Protein AF-A0A1I3KVP5-F1 (afdb_monomer_lite)

Structure (mmCIF, N/CA/C/O backbone):
data_AF-A0A1I3KVP5-F1
#
_entry.id   AF-A0A1I3KVP5-F1
#
loop_
_atom_site.group_PDB
_atom_site.id
_atom_site.type_symbol
_atom_site.label_atom_id
_atom_site.label_alt_id
_atom_site.label_comp_id
_atom_site.label_asym_id
_atom_site.label_entity_id
_atom_site.label_seq_id
_atom_site.pdbx_PDB_ins_code
_atom_site.Cartn_x
_atom_site.Cartn_y
_atom_site.Cartn_z
_atom_site.occupancy
_atom_site.B_iso_or_equiv
_atom_site.auth_seq_id
_atom_site.auth_comp_id
_atom_site.auth_asym_id
_atom_site.auth_atom_id
_atom_site.pdbx_PDB_model_num
ATOM 1 N N . MET A 1 1 ? -78.468 -14.709 77.051 1.00 53.97 1 MET A N 1
ATOM 2 C CA . MET A 1 1 ? -77.471 -15.469 76.262 1.00 53.97 1 MET A CA 1
ATOM 3 C C . MET A 1 1 ? -77.048 -14.805 74.942 1.00 53.97 1 MET A C 1
ATOM 5 O O . MET A 1 1 ? -75.954 -15.107 74.496 1.00 53.97 1 MET A O 1
ATOM 9 N N . SER A 1 2 ? -77.813 -13.888 74.321 1.00 61.34 2 SER A N 1
ATOM 10 C CA . SER A 1 2 ? -77.453 -13.346 72.988 1.00 61.34 2 SER A CA 1
ATOM 11 C C . SER A 1 2 ? -76.362 -12.257 72.966 1.00 61.34 2 SER A C 1
ATOM 13 O O . SER A 1 2 ? -75.598 -12.193 72.009 1.00 61.34 2 SER A O 1
ATOM 15 N N . LYS A 1 3 ? -76.222 -11.424 74.010 1.00 59.41 3 LYS A N 1
ATOM 16 C CA . LYS A 1 3 ? -75.216 -10.336 74.034 1.00 59.41 3 LYS A CA 1
ATOM 17 C C . LYS A 1 3 ? -73.769 -10.839 74.072 1.00 59.41 3 LYS A C 1
ATOM 19 O O . LYS A 1 3 ? -72.907 -10.257 73.426 1.00 59.41 3 LYS A O 1
ATOM 24 N N . THR A 1 4 ? -73.505 -11.932 74.782 1.00 65.38 4 THR A N 1
ATOM 25 C CA . THR A 1 4 ? -72.159 -12.50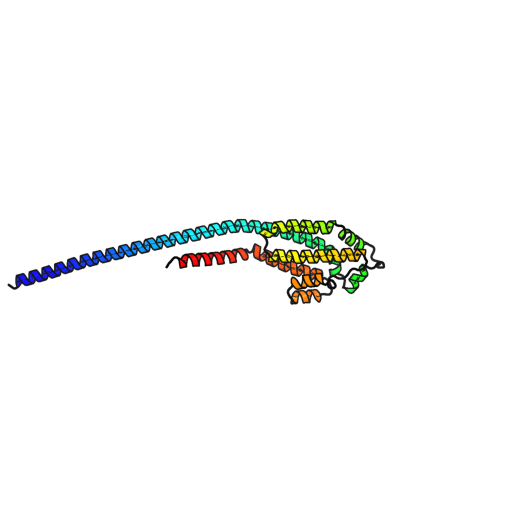9 74.918 1.00 65.38 4 THR A CA 1
ATOM 26 C C . THR A 1 4 ? -71.651 -13.103 73.602 1.00 65.38 4 THR A C 1
ATOM 28 O O . THR A 1 4 ? -70.477 -12.951 73.286 1.00 65.38 4 THR A O 1
ATOM 31 N N . ILE A 1 5 ? -72.548 -13.695 72.804 1.00 68.69 5 ILE A N 1
ATOM 32 C CA . ILE A 1 5 ? -72.243 -14.266 71.481 1.00 68.69 5 ILE A CA 1
ATOM 33 C C . ILE A 1 5 ? -71.940 -13.157 70.459 1.00 68.69 5 ILE A C 1
ATOM 35 O O . ILE A 1 5 ? -71.013 -13.280 69.664 1.00 68.69 5 ILE A O 1
ATOM 39 N N . ILE A 1 6 ? -72.679 -12.042 70.503 1.00 65.88 6 ILE A N 1
ATOM 40 C CA . ILE A 1 6 ? -72.442 -10.885 69.623 1.00 65.88 6 ILE A CA 1
ATOM 41 C C . ILE A 1 6 ? -71.102 -10.213 69.956 1.00 65.88 6 ILE A C 1
ATOM 43 O O . ILE A 1 6 ? -70.336 -9.890 69.051 1.00 65.88 6 ILE A O 1
ATOM 47 N N . ILE A 1 7 ? -70.777 -10.059 71.244 1.00 67.06 7 ILE A N 1
ATOM 48 C CA . ILE A 1 7 ? -69.494 -9.488 71.679 1.00 67.06 7 ILE A CA 1
ATOM 49 C C . ILE A 1 7 ? -68.323 -10.398 71.276 1.00 67.06 7 ILE A C 1
ATOM 51 O O . ILE A 1 7 ? -67.330 -9.881 70.775 1.00 67.06 7 ILE A O 1
ATOM 55 N N . SER A 1 8 ? -68.441 -11.729 71.404 1.00 62.16 8 SER A N 1
ATOM 56 C CA . SER A 1 8 ? -67.382 -12.660 70.974 1.00 62.16 8 SER A CA 1
ATOM 57 C C . SER A 1 8 ? -67.194 -12.708 69.453 1.00 62.16 8 SER A C 1
ATOM 59 O O . SER A 1 8 ? -66.076 -12.865 68.968 1.00 62.16 8 SER A O 1
ATOM 61 N N . LEU A 1 9 ? -68.277 -12.550 68.683 1.00 58.72 9 LEU A N 1
ATOM 62 C CA . LEU A 1 9 ? -68.212 -12.443 67.223 1.00 58.72 9 LEU A CA 1
ATOM 63 C C . LEU A 1 9 ? -67.501 -11.155 66.799 1.00 58.72 9 LEU A C 1
ATOM 65 O O . LEU A 1 9 ? -66.577 -11.220 65.995 1.00 58.72 9 LEU A O 1
ATOM 69 N N . ILE A 1 10 ? -67.853 -10.012 67.394 1.00 64.06 10 ILE A N 1
ATOM 70 C CA . ILE A 1 10 ? -67.225 -8.714 67.100 1.00 64.06 10 ILE A CA 1
ATOM 71 C C . ILE A 1 10 ? -65.740 -8.715 67.485 1.00 64.06 10 ILE A C 1
ATOM 73 O O . ILE A 1 10 ? -64.913 -8.247 66.704 1.00 64.06 10 ILE A O 1
ATOM 77 N N . THR A 1 11 ? -65.365 -9.288 68.634 1.00 63.84 11 THR A N 1
ATOM 78 C CA . THR A 1 11 ? -63.950 -9.390 69.031 1.00 63.84 11 THR A CA 1
ATOM 79 C C . THR A 1 11 ? -63.159 -10.352 68.144 1.00 63.84 11 THR A C 1
ATOM 81 O O . THR A 1 11 ? -62.015 -10.049 67.812 1.00 63.84 11 THR A O 1
ATOM 84 N N . SER A 1 12 ? -63.757 -11.453 67.670 1.00 64.12 12 SER A N 1
ATOM 85 C CA . SER A 1 12 ? -63.111 -12.344 66.691 1.00 64.12 12 SER A CA 1
ATOM 86 C C . SER A 1 12 ? -62.944 -11.701 65.306 1.00 64.12 12 SER A C 1
ATOM 88 O O . SER A 1 12 ? -61.923 -11.904 64.647 1.00 64.12 12 SER A O 1
ATOM 90 N N . PHE A 1 13 ? -63.904 -10.878 64.874 1.00 67.56 13 PHE A N 1
ATOM 91 C CA . PHE A 1 13 ? -63.878 -10.216 63.567 1.00 67.56 13 PHE A CA 1
ATOM 92 C C . PHE A 1 13 ? -62.880 -9.051 63.553 1.00 67.56 13 PHE A C 1
ATOM 94 O O . PHE A 1 13 ? -62.083 -8.919 62.627 1.00 67.56 13 PHE A O 1
ATOM 101 N N . LEU A 1 14 ? -62.856 -8.247 64.622 1.00 68.81 14 LEU A N 1
ATOM 102 C CA . LEU A 1 14 ? -61.874 -7.173 64.795 1.00 68.81 14 LEU A CA 1
ATOM 103 C C . LEU A 1 14 ? -60.459 -7.727 65.015 1.00 68.81 14 LEU A C 1
ATOM 105 O O . LEU A 1 14 ? -59.505 -7.207 64.439 1.00 68.81 14 LEU A O 1
ATOM 109 N N . GLY A 1 15 ? -60.320 -8.810 65.787 1.00 73.19 15 GLY A N 1
ATOM 110 C CA . GLY A 1 15 ? -59.038 -9.479 66.011 1.00 73.19 15 GLY A CA 1
ATOM 111 C C . GLY A 1 15 ? -58.457 -10.090 64.733 1.00 73.19 15 GLY A C 1
ATOM 112 O O . GLY A 1 15 ? -57.299 -9.840 64.403 1.00 73.19 15 GLY A O 1
ATOM 113 N N . SER A 1 16 ? -59.262 -10.835 63.967 1.00 75.62 16 SER A N 1
ATOM 114 C CA . SER A 1 16 ? -58.824 -11.426 62.691 1.00 75.62 16 SER A CA 1
ATOM 115 C C . SER A 1 16 ? -58.538 -10.373 61.615 1.00 75.62 16 SER A C 1
ATOM 117 O O . SER A 1 16 ? -57.564 -10.512 60.875 1.00 75.62 16 SER A O 1
ATOM 119 N N . GLY A 1 17 ? -59.316 -9.285 61.567 1.00 81.12 17 GLY A N 1
ATOM 120 C CA . GLY A 1 17 ? -59.081 -8.154 60.669 1.00 81.12 17 GLY A CA 1
ATOM 121 C C . GLY A 1 17 ? -57.765 -7.425 60.954 1.00 81.12 17 GLY A C 1
ATOM 122 O O . GLY A 1 17 ? -57.001 -7.161 60.027 1.00 81.12 17 GLY A O 1
ATOM 123 N N . LEU A 1 18 ? -57.454 -7.165 62.229 1.00 81.12 18 LEU A N 1
ATOM 124 C CA . LEU A 1 18 ? -56.184 -6.553 62.632 1.00 81.12 18 LEU A CA 1
ATOM 125 C C . LEU A 1 18 ? -54.994 -7.465 62.318 1.00 81.12 18 LEU A C 1
ATOM 127 O O . LEU A 1 18 ? -54.021 -7.007 61.725 1.00 81.12 18 LEU A O 1
ATOM 131 N N . ILE A 1 19 ? -55.078 -8.758 62.644 1.00 81.94 19 ILE A N 1
ATOM 132 C CA . ILE A 1 19 ? -54.010 -9.728 62.347 1.00 81.94 19 ILE A CA 1
ATOM 133 C C . ILE A 1 19 ? -53.784 -9.844 60.833 1.00 81.94 19 ILE A C 1
ATOM 135 O O . ILE A 1 19 ? -52.641 -9.816 60.381 1.00 81.94 19 ILE A O 1
ATOM 139 N N . SER A 1 20 ? -54.857 -9.908 60.039 1.00 84.19 20 SER A N 1
ATOM 140 C CA . SER A 1 20 ? -54.797 -9.898 58.572 1.00 84.19 20 SER A CA 1
ATOM 141 C C . SER A 1 20 ? -54.135 -8.626 58.035 1.00 84.19 20 SER A C 1
ATOM 143 O O . SER A 1 20 ? -53.254 -8.703 57.178 1.00 84.19 20 SER A O 1
ATOM 145 N N . PHE A 1 21 ? -54.491 -7.456 58.574 1.00 88.06 21 PHE A N 1
ATOM 146 C CA . PHE A 1 21 ? -53.881 -6.182 58.198 1.00 88.06 21 PHE A CA 1
ATOM 147 C C . PHE A 1 21 ? -52.385 -6.141 58.530 1.00 88.06 21 PHE A C 1
ATOM 149 O O . PHE A 1 21 ? -51.582 -5.779 57.669 1.00 88.06 21 PHE A O 1
ATOM 156 N N . PHE A 1 22 ? -51.987 -6.562 59.734 1.00 89.19 22 PHE A N 1
ATOM 157 C CA . PHE A 1 22 ? -50.579 -6.612 60.131 1.00 89.19 22 PHE A CA 1
ATOM 158 C C . PHE A 1 22 ? -49.781 -7.611 59.294 1.00 89.19 22 PHE A C 1
ATOM 160 O O . PHE A 1 22 ? -48.703 -7.262 58.818 1.00 89.19 22 PHE A O 1
ATOM 167 N N . LEU A 1 23 ? -50.315 -8.811 59.042 1.00 87.94 23 LEU A N 1
ATOM 168 C CA . LEU A 1 23 ? -49.678 -9.800 58.171 1.00 87.94 23 LEU A CA 1
ATOM 169 C C . LEU A 1 23 ? -49.541 -9.271 56.744 1.00 87.94 23 LEU A C 1
ATOM 171 O O . LEU A 1 23 ? -48.453 -9.327 56.180 1.00 87.94 23 LEU A O 1
ATOM 175 N N . ARG A 1 24 ? -50.606 -8.703 56.169 1.00 91.31 24 ARG A N 1
ATOM 176 C CA . ARG A 1 24 ? -50.570 -8.113 54.826 1.00 91.31 24 ARG A CA 1
ATOM 177 C C . ARG A 1 24 ? -49.533 -7.001 54.743 1.00 91.31 24 ARG A C 1
ATOM 179 O O . ARG A 1 24 ? -48.749 -6.986 53.799 1.00 91.31 24 ARG A O 1
ATOM 186 N N . THR A 1 25 ? -49.510 -6.099 55.718 1.00 91.75 25 THR A N 1
ATOM 187 C CA . THR A 1 25 ? -48.557 -4.983 55.755 1.00 91.75 25 THR A CA 1
ATOM 188 C C . THR A 1 25 ? -47.129 -5.506 55.88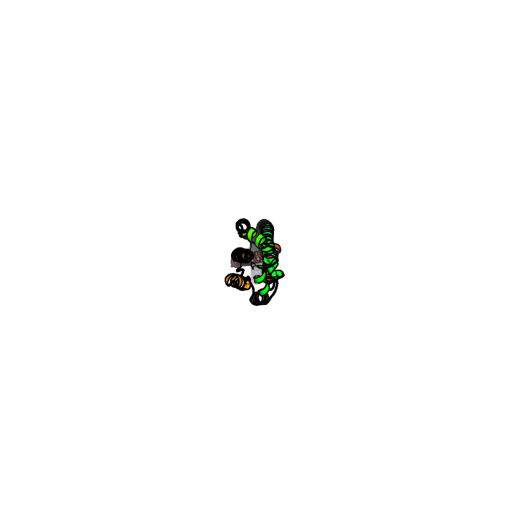8 1.00 91.75 25 THR A C 1
ATOM 190 O O . THR A 1 25 ? -46.270 -5.133 55.098 1.00 91.75 25 THR A O 1
ATOM 193 N N . TYR A 1 26 ? -46.890 -6.458 56.794 1.00 91.38 26 TYR A N 1
ATOM 194 C CA . TYR A 1 26 ? -45.587 -7.094 56.984 1.00 91.38 26 TYR A CA 1
ATOM 195 C C . TYR A 1 26 ? -45.090 -7.811 55.720 1.00 91.38 26 TYR A C 1
ATOM 197 O O . TYR A 1 26 ? -43.953 -7.603 55.298 1.00 91.38 26 TYR A O 1
ATOM 205 N N . PHE A 1 27 ? -45.937 -8.621 55.076 1.00 90.81 27 PHE A N 1
ATOM 206 C CA . PHE A 1 27 ? -45.587 -9.295 53.824 1.00 90.81 27 PHE A CA 1
ATOM 207 C C . PHE A 1 27 ? -45.355 -8.300 52.685 1.00 90.81 27 PHE A C 1
ATOM 209 O O . PHE A 1 27 ? -44.396 -8.464 51.936 1.00 90.81 27 PHE A O 1
ATOM 216 N N . THR A 1 28 ? -46.178 -7.254 52.570 1.00 92.25 28 THR A N 1
ATOM 217 C CA . THR A 1 28 ? -46.034 -6.233 51.518 1.00 92.25 28 THR A CA 1
ATOM 218 C C . THR A 1 28 ? -44.727 -5.462 51.680 1.00 92.25 28 THR A C 1
ATOM 220 O O . THR A 1 28 ? -43.982 -5.330 50.713 1.00 92.25 28 THR A O 1
ATOM 223 N N . GLU A 1 29 ? -44.401 -5.020 52.896 1.00 92.06 29 GLU A N 1
ATOM 224 C CA . GLU A 1 29 ? -43.137 -4.334 53.188 1.00 92.06 29 GLU A CA 1
ATOM 225 C C . GLU A 1 29 ? -41.928 -5.251 52.968 1.00 92.06 29 GLU A C 1
ATOM 227 O O . GLU A 1 29 ? -40.936 -4.841 52.367 1.00 92.06 29 GLU A O 1
ATOM 232 N N . ARG A 1 30 ? -42.019 -6.529 53.362 1.00 90.88 30 ARG A N 1
ATOM 233 C CA . ARG A 1 30 ? -40.951 -7.510 53.118 1.00 90.88 30 ARG A CA 1
ATOM 234 C C . ARG A 1 30 ? -40.724 -7.752 51.626 1.00 90.88 30 ARG A C 1
ATOM 236 O O . ARG A 1 30 ? -39.579 -7.770 51.183 1.00 90.88 30 ARG A O 1
ATOM 243 N N . ILE A 1 31 ? -41.795 -7.916 50.852 1.00 90.75 31 ILE A N 1
ATOM 244 C CA . ILE A 1 31 ? -41.725 -8.084 49.397 1.00 90.75 31 ILE A CA 1
ATOM 245 C C . ILE A 1 31 ? -41.130 -6.828 48.752 1.00 90.75 31 ILE A C 1
ATOM 247 O O . ILE A 1 31 ? -40.200 -6.927 47.953 1.00 90.75 31 ILE A O 1
ATOM 251 N N . LYS A 1 32 ? -41.614 -5.644 49.138 1.00 93.50 32 LYS A N 1
ATOM 252 C CA . LYS A 1 32 ? -41.117 -4.358 48.639 1.00 93.50 32 LYS A CA 1
ATOM 253 C C . LYS A 1 32 ? -39.623 -4.186 48.913 1.00 93.50 32 LYS A C 1
ATOM 255 O O . LYS A 1 32 ? -38.905 -3.785 48.003 1.00 93.50 32 LYS A O 1
ATOM 260 N N . LYS A 1 33 ? -39.158 -4.561 50.110 1.00 94.06 33 LYS A N 1
ATOM 261 C CA . LYS A 1 33 ? -37.738 -4.539 50.485 1.00 94.06 33 LYS A CA 1
ATOM 262 C C . LYS A 1 33 ? -36.885 -5.469 49.612 1.00 94.06 33 LYS A C 1
ATOM 264 O O . LYS A 1 33 ? -35.855 -5.045 49.103 1.00 94.06 33 LYS A O 1
ATOM 269 N N . ILE A 1 34 ? -37.330 -6.708 49.385 1.00 91.75 34 ILE A N 1
ATOM 270 C CA . ILE A 1 34 ? -36.612 -7.666 48.521 1.00 91.75 34 ILE A CA 1
ATOM 271 C C . ILE A 1 34 ? -36.502 -7.126 47.089 1.00 91.75 34 ILE A C 1
ATOM 273 O O . ILE A 1 34 ? -35.434 -7.176 46.480 1.00 91.75 34 ILE A O 1
ATOM 277 N N . TYR A 1 35 ? -37.592 -6.582 46.541 1.00 91.88 35 TYR A N 1
ATOM 278 C CA . TYR A 1 35 ? -37.563 -6.000 45.200 1.00 91.88 35 TYR A CA 1
ATOM 279 C C . TYR A 1 35 ? -36.710 -4.730 45.132 1.00 91.88 35 TYR A C 1
ATOM 281 O O . TYR A 1 35 ? -36.000 -4.556 44.144 1.00 91.88 35 TYR A O 1
ATOM 289 N N . SER A 1 36 ? -36.723 -3.868 46.155 1.00 92.25 36 SER A N 1
ATOM 290 C CA . SER A 1 36 ? -35.859 -2.683 46.180 1.00 92.25 36 SER A CA 1
ATOM 291 C C . SER A 1 36 ? -34.381 -3.055 46.245 1.00 92.25 36 SER A C 1
ATOM 293 O O . SER A 1 36 ? -33.604 -2.501 45.476 1.00 92.25 36 SER A O 1
ATOM 295 N N . GLU A 1 37 ? -34.007 -4.038 47.072 1.00 92.75 37 GLU A N 1
ATOM 296 C CA . GLU A 1 37 ? -32.631 -4.553 47.144 1.00 92.75 37 GLU A CA 1
ATOM 297 C C . GLU A 1 37 ? -32.196 -5.154 45.802 1.00 92.75 37 GLU A C 1
ATOM 299 O O . GLU A 1 37 ? -31.098 -4.882 45.321 1.00 92.75 37 GLU A O 1
ATOM 304 N N . LYS A 1 38 ? -33.076 -5.922 45.142 1.00 90.56 38 LYS A N 1
ATOM 305 C CA . LYS A 1 38 ? -32.785 -6.482 43.816 1.00 90.56 38 LYS A CA 1
ATOM 306 C C . LYS A 1 38 ? -32.617 -5.391 42.756 1.00 90.56 38 LYS A C 1
ATOM 308 O O . LYS A 1 38 ? -31.709 -5.486 41.938 1.00 90.56 38 LYS A O 1
ATOM 313 N N . ILE A 1 39 ? -33.458 -4.355 42.770 1.00 90.69 39 ILE A N 1
ATOM 314 C CA . ILE A 1 39 ? -33.344 -3.209 41.853 1.00 90.69 39 ILE A CA 1
ATOM 315 C C . ILE A 1 39 ? -32.048 -2.436 42.107 1.00 90.69 39 ILE A C 1
ATOM 317 O O . ILE A 1 39 ? -31.380 -2.048 41.153 1.00 90.69 39 ILE A O 1
ATOM 321 N N . GLU A 1 40 ? -31.690 -2.198 43.365 1.00 91.69 40 GLU A N 1
ATOM 322 C CA . GLU A 1 40 ? -30.461 -1.495 43.730 1.00 91.69 40 GLU A CA 1
ATOM 323 C C . GLU A 1 40 ? -29.219 -2.287 43.313 1.00 91.69 40 GLU A C 1
ATOM 325 O O . GLU A 1 40 ? -28.309 -1.721 42.712 1.00 91.69 40 GLU A O 1
ATOM 330 N N . ASN A 1 41 ? -29.228 -3.607 43.516 1.00 89.81 41 ASN A N 1
ATOM 331 C CA . ASN A 1 41 ? -28.154 -4.487 43.068 1.00 89.81 41 ASN A CA 1
ATOM 332 C C . ASN A 1 41 ? -28.035 -4.498 41.535 1.00 89.81 41 ASN A C 1
ATOM 334 O O . ASN A 1 41 ? -26.951 -4.269 41.008 1.00 89.81 41 ASN A O 1
ATOM 338 N N . LEU A 1 42 ? -29.149 -4.640 40.805 1.00 85.94 42 LEU A N 1
ATOM 339 C CA . LEU A 1 42 ? -29.154 -4.558 39.337 1.00 85.94 42 LEU A CA 1
ATOM 340 C C . LEU A 1 42 ? -28.651 -3.198 38.832 1.00 85.94 42 LEU A C 1
ATOM 342 O O . LEU A 1 42 ? -27.870 -3.148 37.888 1.00 85.94 42 LEU A O 1
ATOM 346 N N . LYS A 1 43 ? -29.039 -2.087 39.472 1.00 89.44 43 LYS A N 1
ATOM 347 C CA . LYS A 1 43 ? -28.500 -0.754 39.150 1.00 89.44 43 LYS A CA 1
ATOM 348 C C . LYS A 1 43 ? -27.000 -0.668 39.424 1.00 89.44 43 LYS A C 1
ATOM 350 O O . LYS A 1 43 ? -26.273 -0.098 38.617 1.00 89.44 43 LYS A O 1
ATOM 355 N N . GLY A 1 44 ? -26.538 -1.239 40.535 1.00 90.75 44 GLY A N 1
ATOM 356 C CA . GLY A 1 44 ? -25.121 -1.332 40.876 1.00 90.75 44 GLY A CA 1
ATOM 357 C C . GLY A 1 44 ? -24.330 -2.112 39.827 1.00 90.75 44 GLY A C 1
ATOM 358 O O . GLY A 1 44 ? -23.308 -1.624 39.351 1.00 90.75 44 GLY A O 1
ATOM 359 N N . GLN A 1 45 ? -24.846 -3.269 39.404 1.00 82.56 45 GLN A N 1
ATOM 360 C CA . GLN A 1 45 ? -24.264 -4.084 38.337 1.00 82.56 45 GLN A CA 1
ATOM 361 C C . GLN A 1 45 ? -24.228 -3.327 37.007 1.00 82.56 45 GLN A C 1
ATOM 363 O O . GLN A 1 45 ? -23.172 -3.253 36.393 1.00 82.56 45 GLN A O 1
ATOM 368 N N . ILE A 1 46 ? -25.329 -2.686 36.598 1.00 84.19 46 ILE A N 1
ATOM 369 C CA . ILE A 1 46 ? -25.379 -1.870 35.373 1.00 84.19 46 ILE A CA 1
ATOM 370 C C . ILE A 1 46 ? -24.347 -0.737 35.420 1.00 84.19 46 ILE A C 1
ATOM 372 O O . ILE A 1 46 ? -23.624 -0.525 34.450 1.00 84.19 46 ILE A O 1
ATOM 376 N N . ASN A 1 47 ? -24.237 -0.021 36.541 1.00 86.12 47 ASN A N 1
ATOM 377 C CA . ASN A 1 47 ? -23.271 1.069 36.687 1.00 86.12 47 ASN A CA 1
ATOM 378 C C . ASN A 1 47 ? -21.822 0.569 36.643 1.00 86.12 47 ASN A C 1
ATOM 380 O O . ASN A 1 47 ? -20.971 1.208 36.023 1.00 86.12 47 ASN A O 1
ATOM 384 N N . LEU A 1 48 ? -21.539 -0.574 37.272 1.00 83.06 48 LEU A N 1
ATOM 385 C CA . LEU A 1 48 ? -20.224 -1.208 37.234 1.00 83.06 48 LEU A CA 1
ATOM 386 C C . LEU A 1 48 ? -19.879 -1.658 35.810 1.00 83.06 48 LEU A C 1
ATOM 388 O O . LEU A 1 48 ? -18.797 -1.335 35.324 1.00 83.06 48 LEU A O 1
ATOM 392 N N . THR A 1 49 ? -20.814 -2.313 35.117 1.00 82.12 49 THR A N 1
ATOM 393 C CA . THR A 1 49 ? -20.666 -2.719 33.715 1.00 82.12 49 THR A CA 1
ATOM 394 C C . THR A 1 49 ? -20.410 -1.516 32.814 1.00 82.12 49 THR A C 1
ATOM 396 O O . THR A 1 49 ? -19.441 -1.520 32.060 1.00 82.12 49 THR A O 1
ATOM 399 N N . ASN A 1 50 ? -21.205 -0.450 32.936 1.00 82.50 50 ASN A N 1
ATOM 400 C CA . ASN A 1 50 ? -21.016 0.773 32.155 1.00 82.50 50 ASN A CA 1
ATOM 401 C C . ASN A 1 50 ? -19.648 1.415 32.421 1.00 82.50 50 ASN A C 1
ATOM 403 O O . ASN A 1 50 ? -18.970 1.811 31.479 1.00 82.50 50 ASN A O 1
ATOM 407 N N . SER A 1 51 ? -19.203 1.461 33.682 1.00 87.38 51 SER A N 1
ATOM 408 C CA . SER A 1 51 ? -17.888 2.010 34.033 1.00 87.38 51 SER A CA 1
ATOM 409 C C . SER A 1 51 ? -16.732 1.172 33.479 1.00 87.38 51 SER A C 1
ATOM 411 O O . SER A 1 51 ? -15.729 1.734 33.037 1.00 87.38 51 SER A O 1
ATOM 413 N N . ILE A 1 52 ? -16.850 -0.161 33.485 1.00 83.62 52 ILE A N 1
ATOM 414 C CA . ILE A 1 52 ? -15.855 -1.049 32.869 1.00 83.62 52 ILE A CA 1
ATOM 415 C C . ILE A 1 52 ? -15.816 -0.814 31.361 1.00 83.62 52 ILE A C 1
ATOM 417 O O . ILE A 1 52 ? -14.736 -0.591 30.824 1.00 83.62 52 ILE A O 1
ATOM 421 N N . VAL A 1 53 ? -16.976 -0.794 30.699 1.00 82.06 53 VAL A N 1
ATOM 422 C CA . VAL A 1 53 ? -17.081 -0.542 29.255 1.00 82.06 53 VAL A CA 1
ATOM 423 C C . VAL A 1 53 ? -16.440 0.794 28.889 1.00 82.06 53 VAL A C 1
ATOM 425 O O . VAL A 1 53 ? -15.601 0.837 27.996 1.00 82.06 53 VAL A O 1
ATOM 428 N N . GLU A 1 54 ? -16.762 1.866 29.611 1.00 85.00 54 GLU A N 1
ATOM 429 C CA . GLU A 1 54 ? -16.196 3.195 29.377 1.00 85.00 54 GLU A CA 1
ATOM 430 C C . GLU A 1 54 ? -14.669 3.208 29.549 1.00 85.00 54 GLU A C 1
ATOM 432 O O . GLU A 1 54 ? -13.945 3.697 28.683 1.00 85.00 54 GLU A O 1
ATOM 437 N N . LYS A 1 55 ? -14.146 2.608 30.627 1.00 86.88 55 LYS A N 1
ATOM 438 C CA . LYS A 1 55 ? -12.694 2.511 30.852 1.00 86.88 55 LYS A CA 1
ATOM 439 C C . LYS A 1 55 ? -11.996 1.688 29.774 1.00 86.88 55 LYS A C 1
ATOM 441 O O . LYS A 1 55 ? -10.911 2.066 29.334 1.00 86.88 55 LYS A O 1
ATOM 446 N N . THR A 1 56 ? -12.601 0.585 29.342 1.00 82.06 56 THR A N 1
ATOM 447 C CA . THR A 1 56 ? -12.073 -0.251 28.262 1.00 82.06 56 THR A CA 1
ATOM 448 C C . THR A 1 56 ? -12.062 0.511 26.941 1.00 82.06 56 THR A C 1
ATOM 450 O O . THR A 1 56 ? -11.046 0.480 26.252 1.00 82.06 56 THR A O 1
ATOM 453 N N . ILE A 1 57 ? -13.131 1.244 26.612 1.00 82.31 57 ILE A N 1
ATOM 454 C CA . ILE A 1 57 ? -13.196 2.094 25.415 1.00 82.31 57 ILE A CA 1
ATOM 455 C C . ILE A 1 57 ? -12.097 3.159 25.462 1.00 82.31 57 ILE A C 1
ATOM 457 O O . ILE A 1 57 ? -11.282 3.218 24.546 1.00 82.31 57 ILE A O 1
ATOM 461 N N . ASN A 1 58 ? -11.982 3.913 26.556 1.00 85.12 58 ASN A N 1
ATOM 462 C CA . ASN A 1 58 ? -10.967 4.964 26.698 1.00 85.12 58 ASN A CA 1
ATOM 463 C C . ASN A 1 58 ? -9.530 4.411 26.613 1.00 85.12 58 ASN A C 1
ATOM 465 O O . ASN A 1 58 ? -8.640 5.024 26.015 1.00 85.12 58 ASN A O 1
ATOM 469 N N . SER A 1 59 ? -9.288 3.227 27.188 1.00 85.12 59 SER A N 1
ATOM 470 C CA . SER A 1 59 ? -7.995 2.541 27.087 1.00 85.12 59 SER A CA 1
ATOM 471 C C . SER A 1 59 ? -7.696 2.087 25.655 1.00 85.12 59 SER A C 1
ATOM 473 O O . SER A 1 59 ? -6.551 2.195 25.214 1.00 85.12 59 SER A O 1
ATOM 475 N N . LEU A 1 60 ? -8.699 1.578 24.931 1.00 82.94 60 LEU A N 1
ATOM 476 C CA . LEU A 1 60 ? -8.568 1.180 23.528 1.00 82.94 60 LEU A CA 1
ATOM 477 C C . LEU A 1 60 ? -8.313 2.392 22.632 1.00 82.94 60 LEU A C 1
ATOM 479 O O . LEU A 1 60 ? -7.429 2.337 21.784 1.00 82.94 60 LEU A O 1
ATOM 483 N N . GLU A 1 61 ? -9.026 3.498 22.842 1.00 83.44 61 GLU A N 1
ATOM 484 C CA . GLU A 1 61 ? -8.808 4.752 22.117 1.00 83.44 61 GLU A CA 1
ATOM 485 C C . GLU A 1 61 ? -7.381 5.270 22.306 1.00 83.44 61 GLU A C 1
ATOM 487 O O . GLU A 1 61 ? -6.709 5.584 21.324 1.00 83.44 61 GLU A O 1
ATOM 492 N N . SER A 1 62 ? -6.882 5.282 23.544 1.00 86.69 62 SER A N 1
ATOM 493 C CA . SER A 1 62 ? -5.520 5.735 23.855 1.00 86.69 62 SER A CA 1
ATOM 494 C C . SER A 1 62 ? -4.452 4.861 23.180 1.00 86.69 62 SER A C 1
ATOM 496 O O . SER A 1 62 ? -3.518 5.374 22.562 1.00 86.69 62 SER A O 1
ATOM 498 N N . ALA A 1 63 ? -4.603 3.533 23.234 1.00 85.12 63 ALA A N 1
ATOM 499 C CA . ALA A 1 63 ? -3.693 2.603 22.559 1.00 85.12 63 ALA A CA 1
ATOM 500 C C . ALA A 1 63 ? -3.758 2.735 21.024 1.00 85.12 63 ALA A C 1
ATOM 502 O O . ALA A 1 63 ? -2.730 2.683 20.336 1.00 85.12 63 ALA A O 1
ATOM 503 N N . ASN A 1 64 ? -4.960 2.954 20.485 1.00 85.31 64 ASN A N 1
ATOM 504 C CA . ASN A 1 64 ? -5.181 3.169 19.061 1.00 85.31 64 ASN A CA 1
ATOM 505 C C . ASN A 1 64 ? -4.561 4.485 18.583 1.00 85.31 64 ASN A C 1
ATOM 507 O O . ASN A 1 64 ? -4.015 4.514 17.485 1.00 85.31 64 ASN A O 1
ATOM 511 N N . GLN A 1 65 ? -4.592 5.552 19.386 1.00 88.44 65 GLN A N 1
ATOM 512 C CA . GLN A 1 65 ? -3.968 6.833 19.041 1.00 88.44 65 GLN A CA 1
ATOM 513 C C . GLN A 1 65 ? -2.455 6.701 18.854 1.00 88.44 65 GLN A C 1
ATOM 515 O O . GLN A 1 65 ? -1.936 7.140 17.829 1.00 88.44 65 GLN A O 1
ATOM 520 N N . ILE A 1 66 ? -1.760 6.056 19.797 1.00 89.19 66 ILE A N 1
ATOM 521 C CA . ILE A 1 66 ? -0.307 5.829 19.705 1.00 89.19 66 ILE A CA 1
ATOM 522 C C . ILE A 1 66 ? 0.014 4.991 18.463 1.00 89.19 66 ILE A C 1
ATOM 524 O O . ILE A 1 66 ? 0.834 5.376 17.634 1.00 89.19 66 ILE A O 1
ATOM 528 N N . THR A 1 67 ? -0.699 3.878 18.278 1.00 89.38 67 THR A N 1
ATOM 529 C CA . THR A 1 67 ? -0.507 3.007 17.108 1.00 89.38 67 THR A CA 1
ATOM 530 C C . THR A 1 67 ? -0.782 3.742 15.794 1.00 89.38 67 THR A C 1
ATOM 532 O O . THR A 1 67 ? -0.072 3.550 14.808 1.00 89.38 67 THR A O 1
ATOM 535 N N . GLN A 1 68 ? -1.800 4.603 15.756 1.00 90.38 68 GLN A N 1
ATOM 536 C CA . GLN A 1 68 ? -2.138 5.383 14.571 1.00 90.38 68 GLN A CA 1
ATOM 537 C C . GLN A 1 68 ? -1.053 6.414 14.244 1.00 90.38 68 GLN A C 1
ATOM 539 O O . GLN A 1 68 ? -0.757 6.613 13.069 1.00 90.38 68 GLN A O 1
ATOM 544 N N . GLN A 1 69 ? -0.436 7.039 15.250 1.00 92.69 69 GLN A N 1
ATOM 545 C CA . GLN A 1 69 ? 0.695 7.946 15.039 1.00 92.69 69 GLN A CA 1
ATOM 546 C C . GLN A 1 69 ? 1.878 7.216 14.390 1.00 92.69 69 GLN A C 1
ATOM 548 O O . GLN A 1 69 ? 2.379 7.678 13.365 1.00 92.69 69 GLN A O 1
ATOM 553 N N . GLU A 1 70 ? 2.250 6.040 14.903 1.00 94.25 70 GLU A N 1
ATOM 554 C CA . GLU A 1 70 ? 3.309 5.208 14.311 1.00 94.25 70 GLU A CA 1
ATOM 555 C C . GLU A 1 70 ? 2.975 4.787 12.872 1.00 94.25 70 GLU A C 1
ATOM 557 O O . GLU A 1 70 ? 3.812 4.892 11.976 1.00 94.25 70 GLU A O 1
ATOM 562 N N . ARG A 1 71 ? 1.719 4.405 12.599 1.00 94.38 71 ARG A N 1
ATOM 563 C CA . ARG A 1 71 ? 1.253 4.105 11.232 1.00 94.38 71 ARG A CA 1
ATOM 564 C C . ARG A 1 71 ? 1.387 5.299 10.292 1.00 94.38 71 ARG A C 1
ATOM 566 O O . ARG A 1 71 ? 1.811 5.131 9.153 1.00 94.38 71 ARG A O 1
ATOM 573 N N . VAL A 1 72 ? 1.043 6.505 10.744 1.00 95.50 72 VAL A N 1
ATOM 574 C CA . VAL A 1 72 ? 1.174 7.729 9.936 1.00 95.50 72 VAL A CA 1
ATOM 575 C C . VAL A 1 72 ? 2.644 8.026 9.627 1.00 95.50 72 VAL A C 1
ATOM 577 O O . VAL A 1 72 ? 2.968 8.370 8.488 1.00 95.50 72 VAL A O 1
ATOM 580 N N . LEU A 1 73 ? 3.539 7.867 10.606 1.00 96.94 73 LEU A N 1
ATOM 581 C CA . LEU A 1 73 ? 4.981 8.037 10.405 1.00 96.94 73 LEU A CA 1
ATOM 582 C C . LEU A 1 73 ? 5.535 7.006 9.416 1.00 96.94 73 LEU A C 1
ATOM 584 O O . LEU A 1 73 ? 6.210 7.384 8.457 1.00 96.94 73 LEU A O 1
ATOM 588 N N . ALA A 1 74 ? 5.167 5.735 9.582 1.00 96.94 74 ALA A N 1
ATOM 589 C CA . ALA A 1 74 ? 5.556 4.665 8.673 1.00 96.94 74 ALA A CA 1
ATOM 590 C C . ALA A 1 74 ? 5.039 4.901 7.247 1.00 96.94 74 ALA A C 1
ATOM 592 O O . ALA A 1 74 ? 5.785 4.721 6.292 1.00 96.94 74 ALA A O 1
ATOM 593 N N . ILE A 1 75 ? 3.798 5.371 7.077 1.00 97.56 75 ILE A N 1
ATOM 594 C CA . ILE A 1 75 ? 3.248 5.743 5.762 1.00 97.56 75 ILE A CA 1
ATOM 595 C C . ILE A 1 75 ? 4.052 6.870 5.121 1.00 97.56 75 ILE A C 1
ATOM 597 O O . ILE A 1 75 ? 4.315 6.826 3.920 1.00 97.56 75 ILE A O 1
ATOM 601 N N . LYS A 1 76 ? 4.441 7.886 5.898 1.00 97.81 76 LYS A N 1
ATOM 602 C CA . LYS A 1 76 ? 5.235 9.008 5.391 1.00 97.81 76 LYS A CA 1
ATOM 603 C C . LYS A 1 76 ? 6.591 8.530 4.873 1.00 97.81 76 LYS A C 1
ATOM 605 O O . LYS A 1 76 ? 6.995 8.915 3.778 1.00 97.81 76 LYS A O 1
ATOM 610 N N . GLU A 1 77 ? 7.283 7.694 5.641 1.00 97.44 77 GLU A N 1
ATOM 611 C CA . GLU A 1 77 ? 8.576 7.135 5.239 1.00 97.44 77 GLU A CA 1
ATOM 612 C C . GLU A 1 77 ? 8.436 6.169 4.053 1.00 97.44 77 GLU A C 1
ATOM 614 O O . GLU A 1 77 ? 9.165 6.291 3.069 1.00 97.44 77 GLU A O 1
ATOM 619 N N . TYR A 1 78 ? 7.424 5.300 4.080 1.00 97.25 78 TYR A N 1
ATOM 620 C CA . TYR A 1 78 ? 7.067 4.418 2.970 1.00 97.25 78 TYR A CA 1
ATOM 621 C C . TYR A 1 78 ? 6.836 5.207 1.678 1.00 97.25 78 TYR A C 1
ATOM 623 O O . TYR A 1 78 ? 7.379 4.857 0.632 1.00 97.25 78 TYR A O 1
ATOM 631 N N . TRP A 1 79 ? 6.058 6.291 1.739 1.00 97.62 79 TRP A N 1
ATOM 632 C CA . TRP A 1 79 ? 5.751 7.108 0.569 1.00 97.62 79 TRP A CA 1
ATOM 633 C C . TRP A 1 79 ? 6.999 7.801 0.018 1.00 97.62 79 TRP A C 1
ATOM 635 O O . TRP A 1 79 ? 7.194 7.853 -1.195 1.00 97.62 79 TRP A O 1
ATOM 645 N N . ASN A 1 80 ? 7.892 8.268 0.892 1.00 97.00 80 ASN A N 1
ATOM 646 C CA . ASN A 1 80 ? 9.181 8.806 0.464 1.00 97.00 80 ASN A CA 1
ATOM 647 C C . ASN A 1 80 ? 10.013 7.743 -0.271 1.00 97.00 80 ASN A C 1
ATOM 649 O O . ASN A 1 80 ? 10.502 8.008 -1.369 1.00 97.00 80 ASN A O 1
ATOM 653 N N . ASN A 1 81 ? 10.117 6.528 0.276 1.00 95.00 81 ASN A N 1
ATOM 654 C CA . ASN A 1 81 ? 10.842 5.425 -0.365 1.00 95.00 81 ASN A CA 1
ATOM 655 C C . ASN A 1 81 ? 10.212 5.034 -1.709 1.00 95.00 81 ASN A C 1
ATOM 657 O O . ASN A 1 81 ? 10.921 4.806 -2.692 1.00 95.00 81 ASN A O 1
ATOM 661 N N . PHE A 1 82 ? 8.879 5.018 -1.775 1.00 94.88 82 PHE A N 1
ATOM 662 C CA . PHE A 1 82 ? 8.118 4.801 -3.001 1.00 94.88 82 PHE A CA 1
ATOM 663 C C . PHE A 1 82 ? 8.458 5.840 -4.078 1.00 94.88 82 PHE A C 1
ATOM 665 O O . PHE A 1 82 ? 8.750 5.469 -5.216 1.00 94.88 82 PHE A O 1
ATOM 672 N N . LEU A 1 83 ? 8.474 7.132 -3.730 1.00 94.44 83 LEU A N 1
ATOM 673 C CA . LEU A 1 83 ? 8.818 8.204 -4.667 1.00 94.44 83 LEU A CA 1
ATOM 674 C C . LEU A 1 83 ? 10.258 8.079 -5.172 1.00 94.44 83 LEU A C 1
ATOM 676 O O . LEU A 1 83 ? 10.504 8.269 -6.362 1.00 94.44 83 LEU A O 1
ATOM 680 N N . ILE A 1 84 ? 11.202 7.714 -4.299 1.00 92.50 84 ILE A N 1
ATOM 681 C CA . ILE A 1 84 ? 12.591 7.476 -4.705 1.00 92.50 84 ILE A CA 1
ATOM 682 C C . ILE A 1 84 ? 12.654 6.320 -5.713 1.00 92.50 84 ILE A C 1
ATOM 684 O O . ILE A 1 84 ? 13.248 6.482 -6.777 1.00 92.50 84 ILE A O 1
ATOM 688 N N . LEU A 1 85 ? 11.998 5.185 -5.441 1.00 89.88 85 LEU A N 1
ATOM 689 C CA . LEU A 1 85 ? 11.944 4.051 -6.377 1.00 89.88 85 LEU A CA 1
ATOM 690 C C . LEU A 1 85 ? 11.296 4.423 -7.714 1.00 89.88 85 LEU A C 1
ATOM 692 O O . LEU A 1 85 ? 11.786 4.024 -8.772 1.00 89.88 85 LEU A O 1
ATOM 696 N N . LYS A 1 86 ? 10.207 5.195 -7.680 1.00 89.50 86 LYS A N 1
ATOM 697 C CA . LYS A 1 86 ? 9.518 5.676 -8.881 1.00 89.50 86 LYS A CA 1
ATOM 698 C C . LYS A 1 86 ? 10.435 6.560 -9.727 1.00 89.50 86 LYS A C 1
ATOM 700 O O . LYS A 1 86 ? 10.520 6.351 -10.933 1.00 89.50 86 LYS A O 1
ATOM 705 N N . ASN A 1 87 ? 11.159 7.484 -9.099 1.00 89.19 87 ASN A N 1
ATOM 706 C CA . ASN A 1 87 ? 12.103 8.369 -9.783 1.00 89.19 87 ASN A CA 1
ATOM 707 C C . ASN A 1 87 ? 13.306 7.600 -10.351 1.00 89.19 87 ASN A C 1
ATOM 709 O O . ASN A 1 87 ? 13.751 7.881 -11.456 1.00 89.19 87 ASN A O 1
ATOM 713 N N . LEU A 1 88 ? 13.799 6.569 -9.658 1.00 85.69 88 LEU A N 1
ATOM 714 C CA . LEU A 1 88 ? 14.851 5.706 -10.211 1.00 85.69 88 LEU A CA 1
ATOM 715 C C . LEU A 1 88 ? 14.389 4.970 -11.480 1.00 85.69 88 LEU A C 1
ATOM 717 O O . LEU A 1 88 ? 15.190 4.711 -12.374 1.00 85.69 88 LEU A O 1
ATOM 721 N N . ALA A 1 89 ? 13.104 4.621 -11.568 1.00 84.00 89 ALA A N 1
ATOM 722 C CA . ALA A 1 89 ? 12.527 3.978 -12.745 1.00 84.00 89 ALA A CA 1
ATOM 723 C C . ALA A 1 89 ? 12.093 4.968 -13.840 1.00 84.00 89 ALA A C 1
ATOM 725 O O . ALA A 1 89 ? 11.924 4.556 -14.992 1.00 84.00 89 ALA A O 1
ATOM 726 N N . SER A 1 90 ? 11.875 6.249 -13.518 1.00 83.56 90 SER A N 1
ATOM 727 C CA . SER A 1 90 ? 11.311 7.221 -14.464 1.00 83.56 90 SER A CA 1
ATOM 728 C C . SER A 1 90 ? 12.234 7.489 -15.640 1.00 83.56 90 SER A C 1
ATOM 730 O O . SER A 1 90 ? 11.760 7.568 -16.768 1.00 83.56 90 SER A O 1
ATOM 732 N N . ASP A 1 91 ? 13.543 7.550 -15.403 1.00 78.38 91 ASP A N 1
ATOM 733 C CA . ASP A 1 91 ? 14.531 7.807 -16.459 1.00 78.38 91 ASP A CA 1
ATOM 734 C C . ASP A 1 91 ? 14.571 6.660 -17.477 1.00 78.38 91 ASP A C 1
ATOM 736 O O . ASP A 1 91 ? 14.737 6.864 -18.676 1.00 78.38 91 ASP A O 1
ATOM 740 N N . ILE A 1 92 ? 14.339 5.438 -16.997 1.00 76.69 92 ILE A N 1
ATOM 741 C CA . ILE A 1 92 ? 14.348 4.209 -17.796 1.00 76.69 92 ILE A CA 1
ATOM 742 C C . ILE A 1 92 ? 13.036 4.057 -18.564 1.00 76.69 92 ILE A C 1
ATOM 744 O O . ILE A 1 92 ? 13.015 3.694 -19.740 1.00 76.69 92 ILE A O 1
ATOM 748 N N . THR A 1 93 ? 11.923 4.355 -17.898 1.00 83.19 93 THR A N 1
ATOM 749 C CA . THR A 1 93 ? 10.579 4.283 -18.483 1.00 83.19 93 THR A CA 1
ATOM 750 C C . THR A 1 93 ? 10.220 5.513 -19.311 1.00 83.19 93 THR A C 1
ATOM 752 O O . THR A 1 93 ? 9.214 5.494 -20.014 1.00 83.19 93 THR A O 1
ATOM 755 N N . TYR A 1 94 ? 11.049 6.559 -19.312 1.00 86.00 94 TYR A N 1
ATOM 756 C CA . TYR A 1 94 ? 10.845 7.751 -20.131 1.00 86.00 94 TYR A CA 1
ATOM 757 C C . TYR A 1 94 ? 10.676 7.406 -21.615 1.00 86.00 94 TYR A C 1
ATOM 759 O O . TYR A 1 94 ? 9.747 7.890 -22.257 1.00 86.00 94 TYR A O 1
ATOM 767 N N . PHE A 1 95 ? 11.510 6.505 -22.141 1.00 83.12 95 PHE A N 1
ATOM 768 C CA . PHE A 1 95 ? 11.446 6.089 -23.544 1.00 83.12 95 PHE A CA 1
ATOM 769 C C . PHE A 1 95 ? 10.143 5.364 -23.893 1.00 83.12 95 PHE A C 1
ATOM 771 O O . PHE A 1 95 ? 9.618 5.561 -24.983 1.00 83.12 95 PHE A O 1
ATOM 778 N N . ASP A 1 96 ? 9.560 4.607 -22.958 1.00 86.44 96 ASP A N 1
ATOM 779 C CA . ASP A 1 96 ? 8.238 3.992 -23.146 1.00 86.44 96 ASP A CA 1
ATOM 780 C C . ASP A 1 96 ? 7.134 5.047 -23.322 1.00 86.44 96 ASP A C 1
ATOM 782 O O . ASP A 1 96 ? 6.150 4.793 -24.008 1.00 86.44 96 ASP A O 1
ATOM 786 N N . ARG A 1 97 ? 7.293 6.251 -22.754 1.00 89.44 97 ARG A N 1
ATOM 787 C CA . ARG A 1 97 ? 6.301 7.338 -22.849 1.00 89.44 97 ARG A CA 1
ATOM 788 C C . ARG A 1 97 ? 6.315 8.082 -24.179 1.00 89.44 97 ARG A C 1
ATOM 790 O O . ARG A 1 97 ? 5.382 8.843 -24.422 1.00 89.44 97 ARG A O 1
ATOM 797 N N . ILE A 1 98 ? 7.356 7.915 -24.989 1.00 90.00 98 ILE A N 1
ATOM 798 C CA . ILE A 1 98 ? 7.530 8.677 -26.232 1.00 90.00 98 ILE A CA 1
ATOM 799 C C . ILE A 1 98 ? 7.710 7.792 -27.468 1.00 90.00 98 ILE A C 1
ATOM 801 O O . ILE A 1 98 ? 7.408 8.258 -28.559 1.00 90.00 98 ILE A O 1
ATOM 805 N N . LEU A 1 99 ? 8.174 6.547 -27.311 1.00 89.06 99 LEU A N 1
ATOM 806 C CA . LEU A 1 99 ? 8.430 5.626 -28.419 1.00 89.06 99 LEU A CA 1
ATOM 807 C C . LEU A 1 99 ? 7.327 4.574 -28.542 1.00 89.06 99 LEU A C 1
ATOM 809 O O . LEU A 1 99 ? 6.819 4.057 -27.545 1.00 89.06 99 LEU A O 1
ATOM 813 N N . LEU A 1 100 ? 7.017 4.203 -29.781 1.00 91.56 100 LEU A N 1
ATOM 814 C CA . LEU A 1 100 ? 6.289 2.982 -30.112 1.00 91.56 100 LEU A CA 1
ATOM 815 C C . LEU A 1 100 ? 7.183 1.746 -29.923 1.00 91.56 100 LEU A C 1
ATOM 817 O O . LEU A 1 100 ? 8.409 1.827 -29.966 1.00 91.56 100 LEU A O 1
ATOM 821 N N . GLU A 1 101 ? 6.568 0.570 -29.782 1.00 88.81 101 GLU A N 1
ATOM 822 C CA . GLU A 1 101 ? 7.288 -0.707 -29.634 1.00 88.81 101 GLU A CA 1
ATOM 823 C C . GLU A 1 101 ? 8.277 -0.978 -30.786 1.00 88.81 101 GLU A C 1
ATOM 825 O O . GLU A 1 101 ? 9.403 -1.422 -30.544 1.00 88.81 101 GLU A O 1
ATOM 830 N N . ASP A 1 102 ? 7.895 -0.658 -32.025 1.00 88.31 102 ASP A N 1
ATOM 831 C CA . ASP A 1 102 ? 8.755 -0.842 -33.201 1.00 88.31 102 ASP A CA 1
ATOM 832 C C . ASP A 1 102 ? 9.916 0.169 -33.238 1.00 88.31 102 ASP A C 1
ATOM 834 O O . ASP A 1 102 ? 11.029 -0.165 -33.649 1.00 88.31 102 ASP A O 1
ATOM 838 N N . GLU A 1 103 ? 9.691 1.389 -32.741 1.00 86.44 103 GLU A N 1
ATOM 839 C CA . GLU A 1 103 ? 10.718 2.434 -32.627 1.00 86.44 103 GLU A CA 1
ATOM 840 C C . GLU A 1 103 ? 11.706 2.120 -31.500 1.00 86.44 103 GLU A C 1
ATOM 842 O O . GLU A 1 103 ? 12.900 2.409 -31.611 1.00 86.44 103 GLU A O 1
ATOM 847 N N . PHE A 1 104 ? 11.230 1.468 -30.438 1.00 84.44 104 PHE A N 1
ATOM 848 C CA . PHE A 1 104 ? 12.017 1.139 -29.258 1.00 84.44 104 PHE A CA 1
ATOM 849 C C . PHE A 1 104 ? 13.234 0.272 -29.590 1.00 84.44 104 PHE A C 1
ATOM 851 O O . PHE A 1 104 ? 14.296 0.479 -29.023 1.00 84.44 104 PHE A O 1
ATOM 858 N N . LYS A 1 105 ? 13.133 -0.661 -30.544 1.00 79.56 105 LYS A N 1
ATOM 859 C CA . LYS A 1 105 ? 14.289 -1.476 -30.969 1.00 79.56 105 LYS A CA 1
ATOM 860 C C . LYS A 1 105 ? 15.327 -0.656 -31.733 1.00 79.56 105 LYS A C 1
ATOM 862 O O . LYS A 1 105 ? 16.522 -0.894 -31.597 1.00 79.56 105 LYS A O 1
ATOM 867 N N . SER A 1 106 ? 14.876 0.316 -32.526 1.00 80.56 106 SER A N 1
ATOM 868 C CA . SER A 1 106 ? 15.744 1.088 -33.422 1.00 80.56 106 SER A CA 1
ATOM 869 C C . SER A 1 106 ? 16.746 1.974 -32.672 1.00 80.56 106 SER A C 1
ATOM 871 O O . SER A 1 106 ? 17.889 2.099 -33.113 1.00 80.56 106 SER A O 1
ATOM 873 N N . ILE A 1 107 ? 16.367 2.501 -31.499 1.00 77.75 107 ILE A N 1
ATOM 874 C CA . ILE A 1 107 ? 17.225 3.369 -30.670 1.00 77.75 107 ILE A CA 1
ATOM 875 C C . ILE A 1 107 ? 18.394 2.627 -30.006 1.00 77.75 107 ILE A C 1
ATOM 877 O O . ILE A 1 107 ? 19.342 3.258 -29.547 1.00 77.75 107 ILE A O 1
ATOM 881 N N . PHE A 1 108 ? 18.340 1.293 -29.969 1.00 72.44 108 PHE A N 1
ATOM 882 C CA . PHE A 1 108 ? 19.394 0.432 -29.433 1.00 72.44 108 PHE A CA 1
ATOM 883 C C . PHE A 1 108 ? 20.270 -0.181 -30.523 1.00 72.44 108 PHE A C 1
ATOM 885 O O . PHE A 1 108 ? 21.048 -1.076 -30.230 1.00 72.44 108 PHE A O 1
ATOM 892 N N . THR A 1 109 ? 20.168 0.269 -31.776 1.00 73.56 109 THR A N 1
ATOM 893 C CA . THR A 1 109 ? 21.017 -0.251 -32.855 1.00 73.56 109 THR A CA 1
ATOM 894 C C . THR A 1 109 ? 22.318 0.553 -32.990 1.00 73.56 109 THR A C 1
ATOM 896 O O . THR A 1 109 ? 22.291 1.778 -32.848 1.00 73.56 109 THR A O 1
ATOM 899 N N . PRO A 1 110 ? 23.459 -0.083 -33.331 1.00 66.81 110 PRO A N 1
ATOM 900 C CA . PRO A 1 110 ? 24.747 0.608 -33.489 1.00 66.81 110 PRO A CA 1
ATOM 901 C C . PRO A 1 110 ? 24.751 1.737 -34.533 1.00 66.81 110 PRO A C 1
ATOM 903 O O . PRO A 1 110 ? 25.581 2.637 -34.463 1.00 66.81 110 PRO A O 1
ATOM 906 N N . ASN A 1 111 ? 23.827 1.689 -35.499 1.00 65.69 111 ASN A N 1
ATOM 907 C CA . ASN A 1 111 ? 23.747 2.625 -36.624 1.00 65.69 111 ASN A CA 1
ATOM 908 C C . ASN A 1 111 ? 22.812 3.819 -36.361 1.00 65.69 111 ASN A C 1
ATOM 910 O O . ASN A 1 111 ? 22.569 4.619 -37.267 1.00 65.69 111 ASN A O 1
ATOM 914 N N . TRP A 1 112 ? 22.242 3.941 -35.159 1.00 67.44 112 TRP A N 1
ATOM 915 C CA . TRP A 1 112 ? 21.389 5.075 -34.830 1.00 67.44 112 TRP A CA 1
ATOM 916 C C . TRP A 1 112 ? 22.240 6.341 -34.634 1.00 67.44 112 TRP A C 1
ATOM 918 O O . TRP A 1 112 ? 23.032 6.441 -33.701 1.00 67.44 112 TRP A O 1
ATOM 928 N N . ASN A 1 113 ? 22.051 7.335 -35.512 1.00 57.53 113 ASN A N 1
ATOM 929 C CA . ASN A 1 113 ? 22.757 8.630 -35.494 1.00 57.53 113 ASN A CA 1
ATOM 930 C C . ASN A 1 113 ? 22.482 9.484 -34.235 1.00 57.53 113 ASN A C 1
ATOM 932 O O . ASN A 1 113 ? 23.083 10.546 -34.059 1.00 57.53 113 ASN A O 1
ATOM 936 N N . GLY A 1 114 ? 21.576 9.045 -33.356 1.00 57.00 114 GLY A N 1
ATOM 937 C CA . GLY A 1 114 ? 21.438 9.580 -32.009 1.00 57.00 114 GLY A CA 1
ATOM 938 C C . GLY A 1 114 ? 22.611 9.109 -31.157 1.00 57.00 114 GLY A C 1
ATOM 939 O O . GLY A 1 114 ? 22.572 8.040 -30.560 1.00 57.00 114 GLY A O 1
ATOM 940 N N . ASN A 1 115 ? 23.675 9.912 -31.147 1.00 50.81 115 ASN A N 1
ATOM 941 C CA . ASN A 1 115 ? 24.874 9.753 -30.326 1.00 50.81 115 ASN A CA 1
ATOM 942 C C . ASN A 1 115 ? 24.606 9.063 -28.977 1.00 50.81 115 ASN A C 1
ATOM 944 O O . ASN A 1 115 ? 23.630 9.400 -28.316 1.00 50.81 115 ASN A O 1
ATOM 948 N N . GLN A 1 116 ? 25.542 8.189 -28.582 1.00 58.19 116 GLN A N 1
ATOM 949 C CA . GLN A 1 116 ? 25.816 7.427 -27.339 1.00 58.19 116 GLN A CA 1
ATOM 950 C C . GLN A 1 116 ? 25.178 7.833 -25.977 1.00 58.19 116 GLN A C 1
ATOM 952 O O . GLN A 1 116 ? 25.415 7.166 -24.978 1.00 58.19 116 GLN A O 1
ATOM 957 N N . ILE A 1 117 ? 24.372 8.886 -25.878 1.00 62.75 117 ILE A N 1
ATOM 958 C CA . ILE A 1 117 ? 23.677 9.408 -24.695 1.00 62.75 117 ILE A CA 1
ATOM 959 C C . ILE A 1 117 ? 22.734 8.368 -24.073 1.00 62.75 117 ILE A C 1
ATOM 961 O O . ILE A 1 117 ? 22.769 8.184 -22.855 1.00 62.75 117 ILE A O 1
ATOM 965 N N . ILE A 1 118 ? 21.920 7.672 -24.879 1.00 63.97 118 ILE A N 1
ATOM 966 C CA . ILE A 1 118 ? 20.980 6.656 -24.370 1.00 63.97 118 ILE A CA 1
ATOM 967 C C . ILE A 1 118 ? 21.746 5.429 -23.841 1.00 63.97 118 ILE A C 1
ATOM 969 O O . ILE A 1 118 ? 21.563 5.100 -22.666 1.00 63.97 118 ILE A O 1
ATOM 973 N N . PRO A 1 119 ? 22.676 4.816 -24.609 1.00 64.25 119 PRO A N 1
ATOM 974 C CA . PRO A 1 119 ? 23.528 3.748 -24.091 1.00 64.25 119 PRO A CA 1
ATOM 975 C C . PRO A 1 119 ? 24.345 4.161 -22.865 1.00 64.25 119 PRO A C 1
ATOM 977 O O . PRO A 1 119 ? 24.441 3.387 -21.927 1.00 64.25 119 PRO A O 1
ATOM 980 N N . ASN A 1 120 ? 24.887 5.382 -22.803 1.00 67.31 120 ASN A N 1
ATOM 981 C CA . ASN A 1 120 ? 25.684 5.829 -21.654 1.00 67.31 120 ASN A CA 1
ATOM 982 C C . ASN A 1 120 ? 24.837 6.053 -20.395 1.00 67.31 120 ASN A C 1
ATOM 984 O O . ASN A 1 120 ? 25.294 5.749 -19.294 1.00 67.31 120 ASN A O 1
ATOM 988 N N . THR A 1 121 ? 23.608 6.556 -20.536 1.00 68.25 121 THR A N 1
ATOM 989 C CA . THR A 1 121 ? 22.665 6.675 -19.413 1.00 68.25 121 THR A CA 1
ATOM 990 C C . THR A 1 121 ? 22.269 5.290 -18.910 1.00 68.25 121 THR A C 1
ATOM 992 O O . THR A 1 121 ? 22.356 5.021 -17.716 1.00 68.25 121 THR A O 1
ATOM 995 N N . LEU A 1 122 ? 21.935 4.373 -19.821 1.00 68.44 122 LEU A N 1
ATOM 996 C CA . LEU A 1 122 ? 21.553 3.002 -19.477 1.00 68.44 122 LEU A CA 1
ATOM 997 C C . LEU A 1 122 ? 22.721 2.154 -18.964 1.00 68.44 122 LEU A C 1
ATOM 999 O O . LEU A 1 122 ? 22.520 1.293 -18.116 1.00 68.44 122 LEU A O 1
ATOM 1003 N N . LYS A 1 123 ? 23.951 2.446 -19.387 1.00 68.44 123 LYS A N 1
ATOM 1004 C CA . LYS A 1 123 ? 25.167 1.819 -18.866 1.00 68.44 123 LYS A CA 1
ATOM 1005 C C . LYS A 1 123 ? 25.481 2.281 -17.443 1.00 68.44 123 LYS A C 1
ATOM 1007 O O . LYS A 1 123 ? 25.772 1.444 -16.603 1.00 68.44 123 LYS A O 1
ATOM 1012 N N . LYS A 1 124 ? 25.303 3.572 -17.133 1.00 68.88 124 LYS A N 1
ATOM 1013 C CA . LYS A 1 124 ? 25.346 4.071 -15.742 1.00 68.88 124 LYS A CA 1
ATOM 1014 C C . LYS A 1 124 ? 24.259 3.449 -14.863 1.00 68.88 124 LYS A C 1
ATOM 1016 O O . LYS A 1 124 ? 24.438 3.309 -13.662 1.00 68.88 124 LYS A O 1
ATOM 1021 N N . ILE A 1 125 ? 23.124 3.093 -15.463 1.00 67.88 125 ILE A N 1
ATOM 1022 C CA . ILE A 1 125 ? 22.033 2.372 -14.799 1.00 67.88 125 ILE A CA 1
ATOM 1023 C C . ILE A 1 125 ? 22.381 0.887 -14.592 1.00 67.88 125 ILE A C 1
ATOM 1025 O O . ILE A 1 125 ? 21.991 0.307 -13.581 1.00 67.88 125 ILE A O 1
ATOM 1029 N N . ALA A 1 126 ? 23.115 0.284 -15.534 1.00 64.00 126 ALA A N 1
ATOM 1030 C CA . ALA A 1 126 ? 23.636 -1.079 -15.448 1.00 64.00 126 ALA A CA 1
ATOM 1031 C C . ALA A 1 126 ? 24.731 -1.225 -14.380 1.00 64.00 126 ALA A C 1
ATOM 1033 O O . ALA A 1 126 ? 24.909 -2.312 -13.825 1.00 64.00 126 ALA A O 1
ATOM 1034 N N . ASP A 1 127 ? 25.450 -0.140 -14.080 1.00 67.31 127 ASP A N 1
ATOM 1035 C CA . ASP A 1 127 ? 26.396 -0.108 -12.974 1.00 67.31 127 ASP A CA 1
ATOM 1036 C C . ASP A 1 127 ? 25.659 -0.405 -11.656 1.00 67.31 127 ASP A C 1
ATOM 1038 O O . ASP A 1 127 ? 24.561 0.087 -11.388 1.00 67.31 127 ASP A O 1
ATOM 1042 N N . SER A 1 128 ? 26.278 -1.238 -10.813 1.00 69.38 128 SER A N 1
ATOM 1043 C CA . SER A 1 128 ? 25.701 -1.809 -9.579 1.00 69.38 128 SER A CA 1
ATOM 1044 C C . SER A 1 128 ? 25.034 -0.813 -8.613 1.00 69.38 128 SER A C 1
ATOM 1046 O O . SER A 1 128 ? 24.293 -1.224 -7.722 1.00 69.38 128 SER A O 1
ATOM 1048 N N . GLU A 1 129 ? 25.257 0.491 -8.780 1.00 80.94 129 GLU A N 1
ATOM 1049 C CA . GLU A 1 129 ? 24.722 1.551 -7.934 1.00 80.94 129 GLU A CA 1
ATOM 1050 C C . GLU A 1 129 ? 23.187 1.564 -7.887 1.00 80.94 129 GLU A C 1
ATOM 1052 O O . GLU A 1 129 ? 22.619 1.713 -6.804 1.00 80.94 129 GLU A O 1
ATOM 1057 N N . ILE A 1 130 ? 22.491 1.365 -9.014 1.00 81.44 130 ILE A N 1
ATOM 1058 C CA . ILE A 1 130 ? 21.019 1.385 -9.010 1.00 81.44 130 ILE A CA 1
ATOM 1059 C C . ILE A 1 130 ? 20.460 0.158 -8.304 1.00 81.44 130 ILE A C 1
ATOM 1061 O O . ILE A 1 130 ? 19.614 0.301 -7.424 1.00 81.44 130 ILE A O 1
ATOM 1065 N N . PHE A 1 131 ? 20.967 -1.037 -8.605 1.00 82.75 131 PHE A N 1
ATOM 1066 C CA . PHE A 1 131 ? 20.546 -2.250 -7.902 1.00 82.75 131 PHE A CA 1
ATOM 1067 C C . PHE A 1 131 ? 20.828 -2.166 -6.396 1.00 82.75 131 PHE A C 1
ATOM 1069 O O . PHE A 1 131 ? 19.980 -2.555 -5.589 1.00 82.75 131 PHE A O 1
ATOM 1076 N N . ASN A 1 132 ? 21.958 -1.568 -6.005 1.00 87.00 132 ASN A N 1
ATOM 1077 C CA . ASN A 1 132 ? 22.269 -1.293 -4.604 1.00 87.00 132 ASN A CA 1
ATOM 1078 C C . ASN A 1 132 ? 21.250 -0.330 -3.976 1.00 87.00 132 ASN A C 1
ATOM 1080 O O . ASN A 1 132 ? 20.745 -0.613 -2.890 1.00 87.00 132 ASN A O 1
ATOM 1084 N N . LYS A 1 133 ? 20.876 0.760 -4.664 1.00 88.00 133 LYS A N 1
ATOM 1085 C CA . LYS A 1 133 ? 19.826 1.687 -4.199 1.00 88.00 133 LYS A CA 1
ATOM 1086 C C . LYS A 1 133 ? 18.473 0.990 -4.040 1.00 88.00 133 LYS A C 1
ATOM 1088 O O . LYS A 1 133 ? 17.828 1.174 -3.013 1.00 88.00 133 LYS A O 1
ATOM 1093 N N . TYR A 1 134 ? 18.069 0.148 -4.995 1.00 86.94 134 TYR A N 1
ATOM 1094 C CA . TYR A 1 134 ? 16.844 -0.655 -4.889 1.00 86.94 134 TYR A CA 1
ATOM 1095 C C . TYR A 1 134 ? 16.873 -1.582 -3.664 1.00 86.94 134 TYR A C 1
ATOM 1097 O O . TYR A 1 134 ? 15.881 -1.665 -2.943 1.00 86.94 134 TYR A O 1
ATOM 1105 N N . SER A 1 135 ? 18.006 -2.242 -3.399 1.00 88.81 135 SER A N 1
ATOM 1106 C CA . SER A 1 135 ? 18.158 -3.134 -2.241 1.00 88.81 135 SER A CA 1
ATOM 1107 C C . SER A 1 135 ? 18.139 -2.384 -0.904 1.00 88.81 135 SER A C 1
ATOM 1109 O O . SER A 1 135 ? 17.549 -2.871 0.060 1.00 88.81 135 SER A O 1
ATOM 1111 N N . ILE A 1 136 ? 18.754 -1.199 -0.830 1.00 91.62 136 ILE A N 1
ATOM 1112 C CA . ILE A 1 136 ? 18.722 -0.355 0.374 1.00 91.62 136 ILE A CA 1
ATOM 1113 C C . ILE A 1 136 ? 17.288 0.108 0.653 1.00 91.62 136 ILE A C 1
ATOM 1115 O O . ILE A 1 136 ? 16.786 -0.106 1.753 1.00 91.62 136 ILE A O 1
ATOM 1119 N N . LEU A 1 137 ? 16.599 0.642 -0.361 1.00 91.69 137 LEU A N 1
ATOM 1120 C CA . LEU A 1 137 ? 15.216 1.112 -0.231 1.00 91.69 137 LEU A CA 1
ATOM 1121 C C . LEU A 1 137 ? 14.255 -0.011 0.165 1.00 91.69 137 LEU A C 1
ATOM 1123 O O . LEU A 1 137 ? 13.340 0.215 0.953 1.00 91.69 137 LEU A O 1
ATOM 1127 N N . GLU A 1 138 ? 14.463 -1.228 -0.338 1.00 90.88 138 GLU A N 1
ATOM 1128 C CA . GLU A 1 138 ? 13.709 -2.400 0.107 1.00 90.88 138 GLU A CA 1
ATOM 1129 C C . GLU A 1 138 ? 13.909 -2.669 1.597 1.00 90.88 138 GLU A C 1
ATOM 1131 O O . GLU A 1 138 ? 12.927 -2.807 2.318 1.00 90.88 138 GLU A O 1
ATOM 1136 N N . LYS A 1 139 ? 15.159 -2.710 2.070 1.00 93.62 139 LYS A N 1
ATOM 1137 C CA . LYS A 1 139 ? 15.456 -2.966 3.486 1.00 93.62 139 LYS A CA 1
ATOM 1138 C C . LYS A 1 139 ? 14.871 -1.896 4.397 1.00 93.62 139 LYS A C 1
ATOM 1140 O O . LYS A 1 139 ? 14.378 -2.225 5.471 1.00 93.62 139 LYS A O 1
ATOM 1145 N N . ASP A 1 140 ? 14.930 -0.634 3.984 1.00 94.81 140 ASP A N 1
ATOM 1146 C CA . ASP A 1 140 ? 14.358 0.463 4.761 1.00 94.81 140 ASP A CA 1
ATOM 1147 C C . ASP A 1 140 ? 12.830 0.405 4.767 1.00 94.81 140 ASP A C 1
ATOM 1149 O O . ASP A 1 140 ? 12.217 0.591 5.813 1.00 94.81 140 ASP A O 1
ATOM 1153 N N . THR A 1 141 ? 12.208 0.025 3.649 1.00 95.00 141 THR A N 1
ATOM 1154 C CA . THR A 1 141 ? 10.748 -0.140 3.583 1.00 95.00 141 THR A CA 1
ATOM 1155 C C . THR A 1 141 ? 10.262 -1.382 4.345 1.00 95.00 141 THR A C 1
ATOM 1157 O O . THR A 1 141 ? 9.211 -1.326 4.976 1.00 95.00 141 THR A O 1
ATOM 1160 N N . GLU A 1 142 ? 11.021 -2.484 4.367 1.00 95.12 142 GLU A N 1
ATOM 1161 C CA . GLU A 1 142 ? 10.670 -3.703 5.121 1.00 95.12 142 GLU A CA 1
ATOM 1162 C C . GLU A 1 142 ? 10.564 -3.428 6.629 1.00 95.12 142 GLU A C 1
ATOM 1164 O O . GLU A 1 142 ? 9.673 -3.954 7.292 1.00 95.12 142 GLU A O 1
ATOM 1169 N N . LYS A 1 143 ? 11.413 -2.549 7.184 1.00 96.69 143 LYS A N 1
ATOM 1170 C CA . LYS A 1 143 ? 11.345 -2.156 8.607 1.00 96.69 143 LYS A CA 1
ATOM 1171 C C . LYS A 1 143 ? 9.999 -1.533 8.981 1.00 96.69 143 LYS A C 1
ATOM 1173 O O . LYS A 1 143 ? 9.586 -1.617 10.133 1.00 96.69 143 LYS A O 1
ATOM 1178 N N . LEU A 1 144 ? 9.319 -0.926 8.010 1.00 96.88 144 LEU A N 1
ATOM 1179 C CA . LEU A 1 144 ? 8.027 -0.272 8.195 1.00 96.88 144 LEU A CA 1
ATOM 1180 C C . LEU A 1 144 ? 6.864 -1.265 8.145 1.00 96.88 144 LEU A C 1
ATOM 1182 O O . LEU A 1 144 ? 5.773 -0.938 8.610 1.00 96.88 144 LEU A O 1
ATOM 1186 N N . ARG A 1 145 ? 7.081 -2.482 7.623 1.00 95.25 145 ARG A N 1
ATOM 1187 C CA . ARG A 1 145 ? 6.042 -3.491 7.373 1.00 95.25 145 ARG A CA 1
ATOM 1188 C C . ARG A 1 145 ? 5.094 -3.755 8.552 1.00 95.25 145 ARG A C 1
ATOM 1190 O O . ARG A 1 145 ? 3.901 -3.866 8.280 1.00 95.25 145 ARG A O 1
ATOM 1197 N N . PRO A 1 146 ? 5.529 -3.794 9.831 1.00 94.62 146 PRO A N 1
ATOM 1198 C CA . PRO A 1 146 ? 4.613 -3.979 10.964 1.00 94.62 146 PRO A CA 1
ATOM 1199 C C . PRO A 1 146 ? 3.500 -2.923 11.066 1.00 94.62 146 PRO A C 1
ATOM 1201 O O . PRO A 1 146 ? 2.465 -3.170 11.682 1.00 94.62 146 PRO A O 1
ATOM 1204 N N . PHE A 1 147 ? 3.708 -1.750 10.467 1.00 94.31 147 PHE A N 1
ATOM 1205 C CA . PHE A 1 147 ? 2.786 -0.618 10.502 1.00 94.31 147 PHE A CA 1
ATOM 1206 C C . PHE A 1 147 ? 2.044 -0.397 9.176 1.00 94.31 147 PHE A C 1
ATOM 1208 O O . PHE A 1 147 ? 1.219 0.512 9.079 1.00 94.31 147 PHE A O 1
ATOM 1215 N N . LEU A 1 148 ? 2.310 -1.214 8.155 1.00 94.31 148 LEU A N 1
ATOM 1216 C CA . LEU A 1 148 ? 1.677 -1.125 6.840 1.00 94.31 148 LEU A CA 1
ATOM 1217 C C . LEU A 1 148 ? 0.617 -2.220 6.681 1.00 94.31 148 LEU A C 1
ATOM 1219 O O . LEU A 1 148 ? 0.682 -3.272 7.314 1.00 94.31 148 LEU A O 1
ATOM 1223 N N . SER A 1 149 ? -0.372 -1.992 5.813 1.00 94.50 149 SER A N 1
ATOM 1224 C CA . SER A 1 149 ? -1.285 -3.068 5.423 1.00 94.50 149 SER A CA 1
ATOM 1225 C C . SER A 1 149 ? -0.586 -4.037 4.464 1.00 94.50 149 SER A C 1
ATOM 1227 O O . SER A 1 149 ? 0.250 -3.630 3.654 1.00 94.50 149 SER A O 1
ATOM 1229 N N . GLU A 1 150 ? -0.961 -5.317 4.500 1.00 94.88 150 GLU A N 1
ATOM 1230 C CA . GLU A 1 150 ? -0.395 -6.311 3.576 1.00 94.88 150 GLU A CA 1
ATOM 1231 C C . GLU A 1 150 ? -0.693 -5.942 2.112 1.00 94.88 150 GLU A C 1
ATOM 1233 O O . GLU A 1 150 ? 0.168 -6.081 1.253 1.00 94.88 150 GLU A O 1
ATOM 1238 N N . ASN A 1 151 ? -1.862 -5.357 1.824 1.00 96.12 151 ASN A N 1
ATOM 1239 C CA . ASN A 1 151 ? -2.186 -4.857 0.482 1.00 96.12 151 ASN A CA 1
ATOM 1240 C C . ASN A 1 151 ? -1.219 -3.755 0.021 1.00 96.12 151 ASN A C 1
ATOM 1242 O O . ASN A 1 151 ? -0.788 -3.744 -1.133 1.00 96.12 151 ASN A O 1
ATOM 1246 N N . LEU A 1 152 ? -0.872 -2.820 0.911 1.00 95.75 152 LEU A N 1
ATOM 1247 C CA . LEU A 1 152 ? 0.077 -1.746 0.619 1.00 95.75 152 LEU A CA 1
ATOM 1248 C C . LEU A 1 152 ? 1.477 -2.310 0.334 1.00 95.75 152 LEU A C 1
ATOM 1250 O O . LEU A 1 152 ? 2.152 -1.876 -0.604 1.00 95.75 152 LEU A O 1
ATOM 1254 N N . TRP A 1 153 ? 1.878 -3.318 1.108 1.00 95.69 153 TRP A N 1
ATOM 1255 C CA . TRP A 1 153 ? 3.136 -4.032 0.928 1.00 95.69 153 TRP A CA 1
ATOM 1256 C C . TRP A 1 153 ? 3.189 -4.828 -0.385 1.00 95.69 153 TRP A C 1
ATOM 1258 O O . TRP A 1 153 ? 4.142 -4.710 -1.153 1.00 95.69 153 TRP A O 1
ATOM 1268 N N . VAL A 1 154 ? 2.138 -5.579 -0.708 1.00 96.62 154 VAL A N 1
ATOM 1269 C CA . VAL A 1 154 ? 2.045 -6.353 -1.954 1.00 96.62 154 VAL A CA 1
ATOM 1270 C C . VAL A 1 154 ? 2.105 -5.439 -3.182 1.00 96.62 154 VAL A C 1
ATOM 1272 O O . VAL A 1 154 ? 2.855 -5.713 -4.119 1.00 96.62 154 VAL A O 1
ATOM 1275 N N . ASN A 1 155 ? 1.387 -4.310 -3.171 1.00 96.69 155 ASN A N 1
ATOM 1276 C CA . ASN A 1 155 ? 1.450 -3.343 -4.272 1.00 96.69 155 ASN A CA 1
ATOM 1277 C C . ASN A 1 155 ? 2.855 -2.738 -4.436 1.00 96.69 155 ASN A C 1
ATOM 1279 O O . ASN A 1 155 ? 3.327 -2.565 -5.562 1.00 96.69 155 ASN A O 1
ATOM 1283 N N . PHE A 1 156 ? 3.551 -2.465 -3.326 1.00 95.00 156 PHE A N 1
ATOM 1284 C CA . PHE A 1 156 ? 4.952 -2.040 -3.354 1.00 95.00 156 PHE A CA 1
ATOM 1285 C C . PHE A 1 156 ? 5.848 -3.090 -4.010 1.00 95.00 156 PHE A C 1
ATOM 1287 O O . PHE A 1 156 ? 6.635 -2.756 -4.897 1.00 95.00 156 PHE A O 1
ATOM 1294 N N . LEU A 1 157 ? 5.705 -4.361 -3.623 1.00 95.00 157 LEU A N 1
ATOM 1295 C CA . LEU A 1 157 ? 6.482 -5.456 -4.200 1.00 95.00 157 LEU A CA 1
ATOM 1296 C C . LEU A 1 157 ? 6.244 -5.597 -5.703 1.00 95.00 157 LEU A C 1
ATOM 1298 O O . LEU A 1 157 ? 7.213 -5.759 -6.451 1.00 95.00 157 LEU A O 1
ATOM 1302 N N . TYR A 1 158 ? 4.995 -5.495 -6.162 1.00 96.69 158 TYR A N 1
ATOM 1303 C CA . TYR A 1 158 ? 4.679 -5.542 -7.589 1.00 96.69 158 TYR A CA 1
ATOM 1304 C C . TYR A 1 158 ? 5.322 -4.395 -8.360 1.00 96.69 158 TYR A C 1
ATOM 1306 O O . TYR A 1 158 ? 5.943 -4.634 -9.398 1.00 96.69 158 TYR A O 1
ATOM 1314 N N . LEU A 1 159 ? 5.243 -3.163 -7.850 1.00 95.00 159 LEU A N 1
ATOM 1315 C CA . LEU A 1 159 ? 5.892 -2.026 -8.496 1.00 95.00 159 LEU A CA 1
ATOM 1316 C C . LEU A 1 159 ? 7.416 -2.175 -8.506 1.00 95.00 159 LEU A C 1
ATOM 1318 O O . LEU A 1 159 ? 8.041 -2.008 -9.552 1.00 95.00 159 LEU A O 1
ATOM 1322 N N . LYS A 1 160 ? 8.017 -2.512 -7.359 1.00 93.38 160 LYS A N 1
ATOM 1323 C CA . LYS A 1 160 ? 9.467 -2.690 -7.218 1.00 93.38 160 LYS A CA 1
ATOM 1324 C C . LYS A 1 160 ? 9.978 -3.759 -8.179 1.00 93.38 160 LYS A C 1
ATOM 1326 O O . LYS A 1 160 ? 10.955 -3.531 -8.886 1.00 93.38 160 LYS A O 1
ATOM 1331 N N . THR A 1 161 ? 9.312 -4.911 -8.219 1.00 94.62 161 THR A N 1
ATOM 1332 C CA . THR A 1 161 ? 9.699 -6.047 -9.067 1.00 94.62 161 THR A CA 1
ATOM 1333 C C . THR A 1 161 ? 9.534 -5.711 -10.544 1.00 94.62 161 THR A C 1
ATOM 1335 O O . THR A 1 161 ? 10.429 -6.000 -11.337 1.00 94.62 161 THR A O 1
ATOM 1338 N N . PHE A 1 162 ? 8.434 -5.053 -10.914 1.00 95.88 162 PHE A N 1
ATOM 1339 C CA . PHE A 1 162 ? 8.211 -4.588 -12.280 1.00 95.88 162 PHE A CA 1
ATOM 1340 C C . PHE A 1 162 ? 9.298 -3.602 -12.722 1.00 95.88 162 PHE A C 1
ATOM 1342 O O . PHE A 1 162 ? 9.969 -3.830 -13.727 1.00 95.88 162 PHE A O 1
ATOM 1349 N N . ASN A 1 163 ? 9.535 -2.551 -11.933 1.00 92.62 163 ASN A N 1
ATOM 1350 C CA . ASN A 1 163 ? 10.534 -1.531 -12.237 1.00 92.62 163 ASN A CA 1
ATOM 1351 C C . ASN A 1 163 ? 11.945 -2.120 -12.282 1.00 92.62 163 ASN A C 1
ATOM 1353 O O . ASN A 1 163 ? 12.658 -1.904 -13.256 1.00 92.62 163 ASN A O 1
ATOM 1357 N N . GLY A 1 164 ? 12.329 -2.918 -11.283 1.00 91.19 164 GLY A N 1
ATOM 1358 C CA . GLY A 1 164 ? 13.640 -3.565 -11.233 1.00 91.19 164 GLY A CA 1
ATOM 1359 C C . GLY A 1 164 ? 13.882 -4.499 -12.419 1.00 91.19 164 GLY A C 1
ATOM 1360 O O . GLY A 1 164 ? 14.983 -4.538 -12.966 1.00 91.19 164 GLY A O 1
ATOM 1361 N N . ARG A 1 165 ? 12.848 -5.212 -12.881 1.00 92.69 165 ARG A N 1
ATOM 1362 C CA . ARG A 1 165 ? 12.961 -6.071 -14.062 1.00 92.69 165 ARG A CA 1
ATOM 1363 C C . ARG A 1 165 ? 13.005 -5.275 -15.370 1.00 92.69 165 ARG A C 1
ATOM 1365 O O . ARG A 1 165 ? 13.754 -5.667 -16.260 1.00 92.69 165 ARG A O 1
ATOM 1372 N N . ILE A 1 166 ? 12.292 -4.152 -15.480 1.00 91.44 166 ILE A N 1
ATOM 1373 C CA . ILE A 1 166 ? 12.463 -3.214 -16.604 1.00 91.44 166 ILE A CA 1
ATOM 1374 C C . ILE A 1 166 ? 13.897 -2.683 -16.640 1.00 91.44 166 ILE A C 1
ATOM 1376 O O . ILE A 1 166 ? 14.537 -2.756 -17.687 1.00 91.44 166 ILE A O 1
ATOM 1380 N N . VAL A 1 167 ? 14.409 -2.207 -15.497 1.00 87.69 167 VAL A N 1
ATOM 1381 C CA . VAL A 1 167 ? 15.792 -1.726 -15.353 1.00 87.69 167 VAL A CA 1
ATOM 1382 C C . VAL A 1 167 ? 16.763 -2.780 -15.873 1.00 87.69 167 VAL A C 1
ATOM 1384 O O . VAL A 1 167 ? 17.570 -2.485 -16.747 1.00 87.69 167 VAL A O 1
ATOM 1387 N N . TYR A 1 168 ? 16.620 -4.019 -15.400 1.00 87.38 168 TYR A N 1
ATOM 1388 C CA . TYR A 1 168 ? 17.462 -5.148 -15.780 1.00 87.38 168 TYR A CA 1
ATOM 1389 C C . TYR A 1 168 ? 17.426 -5.469 -17.283 1.00 87.38 168 TYR A C 1
ATOM 1391 O O . TYR A 1 168 ? 18.474 -5.618 -17.915 1.00 87.38 168 TYR A O 1
ATOM 1399 N N . ILE A 1 169 ? 16.233 -5.564 -17.881 1.00 88.44 169 ILE A N 1
ATOM 1400 C CA . ILE A 1 169 ? 16.094 -5.896 -19.309 1.00 88.44 169 ILE A CA 1
ATOM 1401 C C . ILE A 1 169 ? 16.672 -4.779 -20.176 1.00 88.44 169 ILE A C 1
ATOM 1403 O O . ILE A 1 169 ? 17.353 -5.061 -21.160 1.00 88.44 169 ILE A O 1
ATOM 1407 N N . TYR A 1 170 ? 16.433 -3.518 -19.814 1.00 85.75 170 TYR A N 1
ATOM 1408 C CA . TYR A 1 170 ? 16.923 -2.384 -20.595 1.00 85.75 170 TYR A CA 1
ATOM 1409 C C . TYR A 1 170 ? 18.431 -2.192 -20.418 1.00 85.75 170 TYR A C 1
ATOM 1411 O O . TYR A 1 170 ? 19.113 -1.877 -21.390 1.00 85.75 170 TYR A O 1
ATOM 1419 N N . SER A 1 171 ? 18.976 -2.461 -19.226 1.00 80.88 171 SER A N 1
ATOM 1420 C CA . SER A 1 171 ? 20.421 -2.435 -19.001 1.00 80.88 171 SER A CA 1
ATOM 1421 C C . SER A 1 171 ? 21.146 -3.504 -19.818 1.00 80.88 171 SER A C 1
ATOM 1423 O O . SER A 1 171 ? 22.110 -3.179 -20.504 1.00 80.88 171 SER A O 1
ATOM 1425 N N . ILE A 1 172 ? 20.663 -4.753 -19.820 1.00 82.50 172 ILE A N 1
ATOM 1426 C CA . ILE A 1 172 ? 21.291 -5.835 -20.599 1.00 82.50 172 ILE A CA 1
ATOM 1427 C C . ILE A 1 172 ? 21.125 -5.589 -22.096 1.00 82.50 172 ILE A C 1
ATOM 1429 O O . ILE A 1 172 ? 22.100 -5.635 -22.840 1.00 82.50 172 ILE A O 1
ATOM 1433 N N . GLY A 1 173 ? 19.912 -5.242 -22.531 1.00 79.31 173 GLY A N 1
ATOM 1434 C CA . GLY A 1 173 ? 19.638 -4.946 -23.934 1.00 79.31 173 GLY A CA 1
ATOM 1435 C C . GLY A 1 173 ? 20.496 -3.807 -24.486 1.00 79.31 173 GLY A C 1
ATOM 1436 O O . GLY A 1 173 ? 20.883 -3.847 -25.650 1.00 79.31 173 GLY A O 1
ATOM 1437 N N . SER A 1 174 ? 20.862 -2.830 -23.646 1.00 75.81 174 SER A N 1
ATOM 1438 C CA . SER A 1 174 ? 21.763 -1.742 -24.040 1.00 75.81 174 SER A CA 1
ATOM 1439 C C . SER A 1 174 ? 23.212 -2.184 -24.279 1.00 75.81 174 SER A C 1
ATOM 1441 O O . SER A 1 174 ? 23.909 -1.542 -25.061 1.00 75.81 174 SER A O 1
ATOM 1443 N N . VAL A 1 175 ? 23.664 -3.262 -23.628 1.00 76.25 175 VAL A N 1
ATOM 1444 C CA . VAL A 1 175 ? 25.009 -3.830 -23.815 1.00 76.25 175 VAL A CA 1
ATOM 1445 C C . VAL A 1 175 ? 25.047 -4.718 -25.056 1.00 76.25 175 VAL A C 1
ATOM 1447 O O . VAL A 1 175 ? 25.985 -4.619 -25.844 1.00 76.25 175 VAL A O 1
ATOM 1450 N N . ASP A 1 176 ? 24.006 -5.530 -25.249 1.00 77.62 176 ASP A N 1
ATOM 1451 C CA . ASP A 1 176 ? 23.948 -6.537 -26.316 1.00 77.62 176 ASP A CA 1
ATOM 1452 C C . ASP A 1 176 ? 23.298 -6.018 -27.615 1.00 77.62 176 ASP A C 1
ATOM 1454 O O . ASP A 1 176 ? 23.220 -6.744 -28.602 1.00 77.62 176 ASP A O 1
ATOM 1458 N N . TYR A 1 177 ? 22.823 -4.766 -27.632 1.00 72.38 177 TYR A N 1
ATOM 1459 C CA . TYR A 1 177 ? 22.043 -4.148 -28.720 1.00 72.38 177 TYR A CA 1
ATOM 1460 C C . TYR A 1 177 ? 20.738 -4.899 -29.074 1.00 72.38 177 TYR A C 1
ATOM 1462 O O . TYR A 1 177 ? 20.151 -4.689 -30.137 1.00 72.38 177 TYR A O 1
ATOM 1470 N N . GLU A 1 178 ? 20.245 -5.747 -28.166 1.00 78.50 178 GLU A N 1
ATOM 1471 C CA . GLU A 1 178 ? 19.029 -6.556 -28.321 1.00 78.50 178 GLU A CA 1
ATOM 1472 C C . GLU A 1 178 ? 17.973 -6.228 -27.250 1.00 78.50 178 GLU A C 1
ATOM 1474 O O . GLU A 1 178 ? 17.418 -7.106 -26.578 1.00 78.50 178 GLU A O 1
ATOM 1479 N N . THR A 1 179 ? 17.659 -4.944 -27.062 1.00 79.94 179 THR A N 1
ATOM 1480 C CA . THR A 1 179 ? 16.628 -4.561 -26.091 1.00 79.94 179 THR A CA 1
ATOM 1481 C C . THR A 1 179 ? 15.238 -4.998 -26.547 1.00 79.94 179 THR A C 1
ATOM 1483 O O . THR A 1 179 ? 14.753 -4.648 -27.626 1.00 79.94 179 THR A O 1
ATOM 1486 N N . LYS A 1 180 ? 14.550 -5.739 -25.676 1.00 85.62 180 LYS A N 1
ATOM 1487 C CA . LYS A 1 180 ? 13.145 -6.107 -25.857 1.00 85.62 180 LYS A CA 1
ATOM 1488 C C . LYS A 1 180 ? 12.254 -5.066 -25.200 1.00 85.62 180 LYS A C 1
ATOM 1490 O O . LYS A 1 180 ? 12.502 -4.659 -24.067 1.00 85.62 180 LYS A O 1
ATOM 1495 N N . TYR A 1 181 ? 11.183 -4.691 -25.892 1.00 91.00 181 TYR A N 1
ATOM 1496 C CA . TYR A 1 181 ? 10.118 -3.909 -25.282 1.00 91.00 181 TYR A CA 1
ATOM 1497 C C . TYR A 1 181 ? 9.495 -4.695 -24.124 1.00 91.00 181 TYR A C 1
ATOM 1499 O O . TYR A 1 181 ? 9.337 -5.916 -24.212 1.00 91.00 181 TYR A O 1
ATOM 1507 N N . TRP A 1 182 ? 9.146 -4.019 -23.030 1.00 93.94 182 TRP A N 1
ATOM 1508 C CA . TRP A 1 182 ? 8.763 -4.692 -21.786 1.00 93.94 182 TRP A CA 1
ATOM 1509 C C . TRP A 1 182 ? 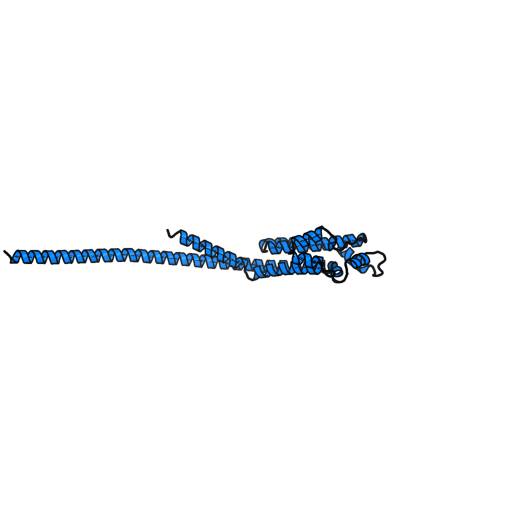7.555 -5.631 -21.951 1.00 93.94 182 TRP A C 1
ATOM 1511 O O . TRP A 1 182 ? 7.527 -6.703 -21.347 1.00 93.94 182 TRP A O 1
ATOM 1521 N N . LYS A 1 183 ? 6.594 -5.292 -22.828 1.00 95.38 183 LYS A N 1
ATOM 1522 C CA . LYS A 1 183 ? 5.435 -6.151 -23.133 1.00 95.38 183 LYS A CA 1
ATOM 1523 C C . LYS A 1 183 ? 5.808 -7.466 -23.803 1.00 95.38 183 LYS A C 1
ATOM 1525 O O . LYS A 1 183 ? 5.007 -8.393 -23.793 1.00 95.38 183 LYS A O 1
ATOM 1530 N N . SER A 1 184 ? 6.995 -7.570 -24.385 1.00 94.25 184 SER A N 1
ATOM 1531 C CA . SER A 1 184 ? 7.498 -8.822 -24.945 1.00 94.25 184 SER A CA 1
ATOM 1532 C C . SER A 1 184 ? 8.091 -9.753 -23.869 1.00 94.25 184 SER A C 1
ATOM 1534 O O . SER A 1 184 ? 8.293 -10.939 -24.137 1.00 94.25 184 SER A O 1
ATOM 1536 N N . ASP A 1 185 ? 8.342 -9.271 -22.644 1.00 95.56 185 ASP A N 1
ATOM 1537 C CA . ASP A 1 185 ? 8.824 -10.100 -21.532 1.00 95.56 185 ASP A CA 1
ATOM 1538 C C . ASP A 1 185 ? 7.663 -10.808 -20.815 1.00 95.56 185 ASP A C 1
ATOM 1540 O O . ASP A 1 185 ? 6.763 -10.189 -20.245 1.00 95.56 185 ASP A O 1
ATOM 1544 N N . LYS A 1 186 ? 7.691 -12.147 -20.823 1.00 96.75 186 LYS A N 1
ATOM 1545 C CA . LYS A 1 186 ? 6.624 -12.979 -20.242 1.00 96.75 186 LYS A CA 1
ATOM 1546 C C . LYS A 1 186 ? 6.427 -12.733 -18.745 1.00 96.75 186 LYS A C 1
ATOM 1548 O O . LYS A 1 186 ? 5.296 -12.777 -18.274 1.00 96.75 186 LYS A O 1
ATOM 1553 N N . ALA A 1 187 ? 7.503 -12.487 -18.002 1.00 96.94 187 ALA A N 1
ATOM 1554 C CA . ALA A 1 187 ? 7.420 -12.308 -16.558 1.00 96.94 187 ALA A CA 1
ATOM 1555 C C . ALA A 1 187 ? 6.879 -10.921 -16.185 1.00 96.94 187 ALA A C 1
ATOM 1557 O O . ALA A 1 187 ? 6.044 -10.839 -15.293 1.00 96.94 187 ALA A O 1
ATOM 1558 N N . LEU A 1 188 ? 7.254 -9.852 -16.896 1.00 97.12 188 LEU A N 1
ATOM 1559 C CA . LEU A 1 188 ? 6.645 -8.529 -16.718 1.00 97.12 188 LEU A CA 1
ATOM 1560 C C . LEU A 1 188 ? 5.154 -8.533 -17.058 1.00 97.12 188 LEU A C 1
ATOM 1562 O O . LEU A 1 188 ? 4.361 -7.961 -16.314 1.00 97.12 188 LEU A O 1
ATOM 1566 N N . ARG A 1 189 ? 4.751 -9.232 -18.129 1.00 98.00 189 ARG A N 1
ATOM 1567 C CA . ARG A 1 189 ? 3.325 -9.444 -18.424 1.00 98.00 189 ARG A CA 1
ATOM 1568 C C . ARG A 1 189 ? 2.612 -10.168 -17.289 1.00 98.00 189 ARG A C 1
ATOM 1570 O O . ARG A 1 189 ? 1.505 -9.776 -16.948 1.00 98.00 189 ARG A O 1
ATOM 1577 N N . LYS A 1 190 ? 3.237 -11.201 -16.715 1.00 98.19 190 LYS A N 1
ATOM 1578 C CA . LYS A 1 190 ? 2.647 -11.964 -15.612 1.00 98.19 190 LYS A CA 1
ATOM 1579 C C . LYS A 1 190 ? 2.508 -11.121 -14.343 1.00 98.19 190 LYS A C 1
ATOM 1581 O O . LYS A 1 190 ? 1.445 -11.106 -13.745 1.00 98.19 190 LYS A O 1
ATOM 1586 N N . ILE A 1 191 ? 3.533 -10.337 -14.006 1.00 98.19 191 ILE A N 1
ATOM 1587 C CA . ILE A 1 191 ? 3.481 -9.358 -12.910 1.00 98.19 191 ILE A CA 1
ATOM 1588 C C . ILE A 1 191 ? 2.327 -8.369 -13.122 1.00 98.19 191 ILE A C 1
ATOM 1590 O O . ILE A 1 191 ? 1.579 -8.089 -12.188 1.00 98.19 191 ILE A O 1
ATOM 1594 N N . ALA A 1 192 ? 2.158 -7.858 -14.345 1.00 98.19 192 ALA A N 1
ATOM 1595 C CA . ALA A 1 192 ? 1.060 -6.951 -14.662 1.00 98.19 192 ALA A CA 1
ATOM 1596 C C . ALA A 1 192 ? -0.314 -7.634 -14.575 1.00 98.19 192 ALA A C 1
ATOM 1598 O O . ALA A 1 192 ? -1.249 -7.040 -14.053 1.00 98.19 192 ALA A O 1
ATOM 1599 N N . GLU A 1 193 ? -0.437 -8.874 -15.046 1.00 98.44 193 GLU A N 1
ATOM 1600 C CA . GLU A 1 193 ? -1.670 -9.666 -14.961 1.00 98.44 193 GLU A CA 1
ATOM 1601 C C . GLU A 1 193 ? -2.067 -9.968 -13.507 1.00 98.44 193 GLU A C 1
ATOM 1603 O O . GLU A 1 193 ? -3.236 -9.844 -13.160 1.00 98.44 193 GLU A O 1
ATOM 1608 N N . ASP A 1 194 ? -1.104 -10.318 -12.649 1.00 98.31 194 ASP A N 1
ATOM 1609 C CA . ASP A 1 194 ? -1.362 -10.720 -11.258 1.00 98.31 194 ASP A CA 1
ATOM 1610 C C . ASP A 1 194 ? -1.663 -9.531 -10.326 1.00 98.31 194 ASP A C 1
ATOM 1612 O O . ASP A 1 194 ? -2.263 -9.699 -9.263 1.00 98.31 194 ASP A O 1
ATOM 1616 N N . SER A 1 195 ? -1.247 -8.322 -10.708 1.00 98.25 195 SER A N 1
ATOM 1617 C CA . SER A 1 195 ? -1.402 -7.106 -9.895 1.00 98.25 195 SER A CA 1
ATOM 1618 C C . SER A 1 195 ? -2.549 -6.195 -10.346 1.00 98.25 195 SER A C 1
ATOM 1620 O O . SER A 1 195 ? -3.004 -5.328 -9.586 1.00 98.25 195 SER A O 1
ATOM 1622 N N . LEU A 1 196 ? -3.049 -6.377 -11.569 1.00 98.44 196 LEU A N 1
ATOM 1623 C CA . LEU A 1 196 ? -4.115 -5.569 -12.151 1.00 98.44 196 LEU A CA 1
ATOM 1624 C C . LEU A 1 196 ? -5.436 -6.334 -12.255 1.00 98.44 196 LEU A C 1
ATOM 1626 O O . LEU A 1 196 ? -5.488 -7.555 -12.349 1.00 98.44 196 LEU A O 1
ATOM 1630 N N . LEU A 1 197 ? -6.538 -5.586 -12.261 1.00 98.25 197 LEU A N 1
ATOM 1631 C CA . LEU A 1 197 ? -7.829 -6.119 -12.675 1.00 98.25 197 LEU A CA 1
ATOM 1632 C C . LEU A 1 197 ? -7.783 -6.452 -14.171 1.00 98.25 197 LEU A C 1
ATOM 1634 O O . LEU A 1 197 ? -7.034 -5.846 -14.936 1.00 98.25 197 LEU A O 1
ATOM 1638 N N . LYS A 1 198 ? -8.633 -7.379 -14.618 1.00 98.25 198 LYS A N 1
ATOM 1639 C CA . LYS A 1 198 ? -8.645 -7.829 -16.019 1.00 98.25 198 LYS A CA 1
ATOM 1640 C C . LYS A 1 198 ? -8.760 -6.670 -17.024 1.00 98.25 198 LYS A C 1
ATOM 1642 O O . LYS A 1 198 ? -8.012 -6.621 -17.993 1.00 98.25 198 LYS A O 1
ATOM 1647 N N . ASN A 1 199 ? -9.654 -5.716 -16.770 1.00 98.44 199 ASN A N 1
ATOM 1648 C CA . ASN A 1 199 ? -9.846 -4.532 -17.613 1.00 98.44 199 ASN A CA 1
ATOM 1649 C C . ASN A 1 199 ? -8.648 -3.562 -17.569 1.00 98.44 199 ASN A C 1
ATOM 1651 O O . ASN A 1 199 ? -8.281 -2.988 -18.592 1.00 98.44 199 ASN A O 1
ATOM 1655 N N . GLU A 1 200 ? -8.031 -3.380 -16.399 1.00 98.62 200 GLU A N 1
ATOM 1656 C CA . GLU A 1 200 ? -6.811 -2.582 -16.223 1.00 98.62 200 GLU A CA 1
ATOM 1657 C C . GLU A 1 200 ? -5.655 -3.190 -17.030 1.00 98.62 200 GLU A C 1
ATOM 1659 O O . GLU A 1 200 ? -4.991 -2.486 -17.791 1.00 98.62 200 GLU A O 1
ATOM 1664 N N . PHE A 1 201 ? -5.463 -4.508 -16.922 1.00 98.62 201 PHE A N 1
ATOM 1665 C CA . PHE A 1 201 ? -4.457 -5.254 -17.670 1.00 98.62 201 PHE A CA 1
ATOM 1666 C C . PHE A 1 201 ? -4.674 -5.147 -19.183 1.00 98.62 201 PHE A C 1
ATOM 1668 O O . PHE A 1 201 ? -3.747 -4.797 -19.913 1.00 98.62 201 PHE A O 1
ATOM 1675 N N . GLU A 1 202 ? -5.898 -5.385 -19.662 1.00 98.44 202 GLU A N 1
ATOM 1676 C CA . GLU A 1 202 ? -6.246 -5.235 -21.080 1.00 98.44 202 GLU A CA 1
ATOM 1677 C C . GLU A 1 202 ? -5.969 -3.810 -21.577 1.00 98.44 202 GLU A C 1
ATOM 1679 O O . GLU A 1 202 ? -5.388 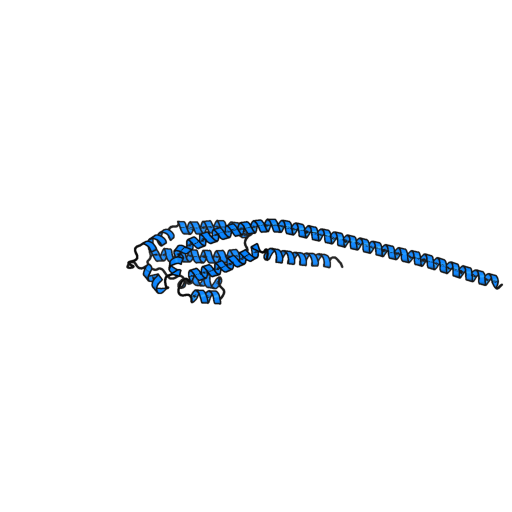-3.630 -22.648 1.00 98.44 202 GLU A O 1
ATOM 1684 N N . THR A 1 203 ? -6.302 -2.793 -20.776 1.00 98.38 203 THR A N 1
ATOM 1685 C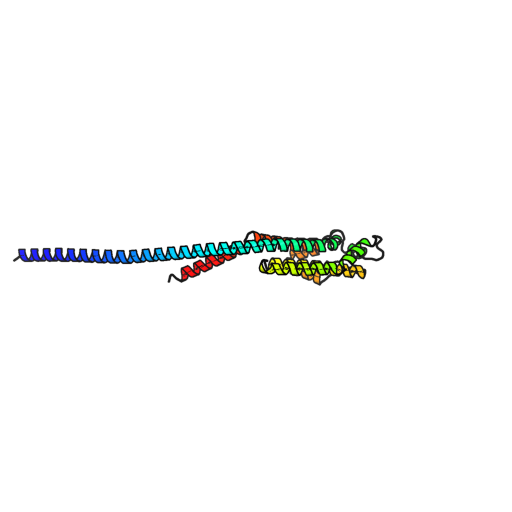 CA . THR A 1 203 ? -6.013 -1.389 -21.102 1.00 98.38 203 THR A CA 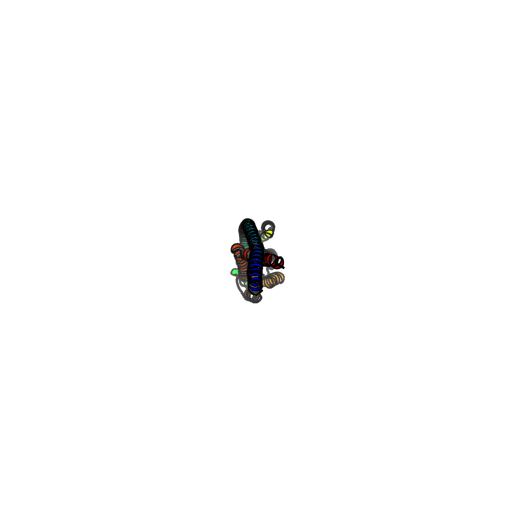1
ATOM 1686 C C . THR A 1 203 ? -4.508 -1.162 -21.240 1.00 98.38 203 THR A C 1
ATOM 1688 O O . THR A 1 203 ? -4.056 -0.670 -22.272 1.00 98.38 203 THR A O 1
ATOM 1691 N N . VAL A 1 204 ? -3.711 -1.593 -20.256 1.00 98.00 204 VAL A N 1
ATOM 1692 C CA . VAL A 1 204 ? -2.243 -1.492 -20.293 1.00 98.00 204 VAL A CA 1
ATOM 1693 C C . VAL A 1 204 ? -1.666 -2.190 -21.525 1.00 98.00 204 VAL A C 1
ATOM 1695 O O . VAL A 1 204 ? -0.820 -1.621 -22.222 1.00 98.00 204 VAL A O 1
ATOM 1698 N N . MET A 1 205 ? -2.132 -3.400 -21.840 1.00 97.81 205 MET A N 1
ATOM 1699 C CA . MET A 1 205 ? -1.639 -4.175 -22.980 1.00 97.81 205 MET A CA 1
ATOM 1700 C C . MET A 1 205 ? -2.024 -3.557 -24.328 1.00 97.81 205 MET A C 1
ATOM 1702 O O . MET A 1 205 ? -1.212 -3.608 -25.253 1.00 97.81 205 MET A O 1
ATOM 1706 N N . ASN A 1 206 ? -3.174 -2.888 -24.422 1.00 97.44 206 ASN A N 1
ATOM 1707 C CA . ASN A 1 206 ? -3.633 -2.220 -25.643 1.00 97.44 206 ASN A CA 1
ATOM 1708 C C . ASN A 1 206 ? -3.029 -0.817 -25.848 1.00 97.44 206 ASN A C 1
ATOM 1710 O O . ASN A 1 206 ? -2.989 -0.319 -26.974 1.00 97.44 206 ASN A O 1
ATOM 1714 N N . THR A 1 207 ? -2.521 -0.176 -24.792 1.00 97.00 207 THR A N 1
ATOM 1715 C CA . THR A 1 207 ? -1.868 1.138 -24.881 1.00 97.00 207 THR A CA 1
ATOM 1716 C C . THR A 1 207 ? -0.554 1.066 -25.662 1.00 97.00 207 THR A C 1
ATOM 1718 O O . THR A 1 207 ? 0.384 0.393 -25.247 1.00 97.00 207 THR A O 1
ATOM 1721 N N . LYS A 1 208 ? -0.450 1.781 -26.787 1.00 94.38 208 LYS A N 1
ATOM 1722 C CA . LYS A 1 208 ? 0.751 1.743 -27.647 1.00 94.38 208 LYS A CA 1
ATOM 1723 C C . LYS A 1 208 ? 1.937 2.548 -27.111 1.00 94.38 208 LYS A C 1
ATOM 1725 O O . LYS A 1 208 ? 3.070 2.163 -27.359 1.00 94.38 208 LYS A O 1
ATOM 1730 N N . ILE A 1 209 ? 1.670 3.646 -26.404 1.00 94.25 209 ILE A N 1
ATOM 1731 C CA . ILE A 1 209 ? 2.678 4.581 -25.887 1.00 94.25 209 ILE A CA 1
ATOM 1732 C C . ILE A 1 209 ? 2.405 4.820 -24.403 1.00 94.25 209 ILE A C 1
ATOM 1734 O O . ILE A 1 209 ? 1.263 5.065 -24.016 1.00 94.25 209 ILE A O 1
ATOM 1738 N N . GLY A 1 210 ? 3.443 4.768 -23.574 1.00 94.06 210 GLY A N 1
ATOM 1739 C CA . GLY A 1 210 ? 3.363 5.034 -22.138 1.00 94.06 210 GLY A CA 1
ATOM 1740 C C . GLY A 1 210 ? 2.690 3.919 -21.347 1.00 94.06 210 GLY A C 1
ATOM 1741 O O . GLY A 1 210 ? 2.101 4.175 -20.298 1.00 94.06 210 GLY A O 1
ATOM 1742 N N . SER A 1 211 ? 2.727 2.686 -21.847 1.00 96.12 211 SER A N 1
ATOM 1743 C CA . SER A 1 211 ? 2.055 1.556 -21.207 1.00 96.12 211 SER A CA 1
ATOM 1744 C C . SER A 1 211 ? 2.705 1.137 -19.884 1.00 96.12 211 SER A C 1
ATOM 1746 O O . SER A 1 211 ? 1.985 0.778 -18.952 1.00 96.12 211 SER A O 1
ATOM 1748 N N . ALA A 1 212 ? 4.032 1.246 -19.750 1.00 95.12 212 ALA A N 1
ATOM 1749 C CA . ALA A 1 212 ? 4.719 1.016 -18.481 1.00 95.12 212 ALA A CA 1
ATOM 1750 C C . ALA A 1 212 ? 4.360 2.114 -17.474 1.00 95.12 212 ALA A C 1
ATOM 1752 O O . ALA A 1 212 ? 4.064 1.820 -16.318 1.00 95.12 212 ALA A O 1
ATOM 1753 N N . SER A 1 213 ? 4.310 3.374 -17.920 1.00 94.38 213 SER A N 1
ATOM 1754 C CA . SER A 1 213 ? 3.870 4.487 -17.069 1.00 94.38 213 SER A CA 1
ATOM 1755 C C . SER A 1 213 ? 2.409 4.329 -16.636 1.00 94.38 213 SER A C 1
ATOM 1757 O O . SER A 1 213 ? 2.086 4.584 -15.478 1.00 94.38 213 SER A O 1
ATOM 1759 N N . LEU A 1 214 ? 1.530 3.859 -17.527 1.00 96.44 214 LEU A N 1
ATOM 1760 C CA . LEU A 1 214 ? 0.141 3.565 -17.188 1.00 96.44 214 LEU A CA 1
ATOM 1761 C C . LEU A 1 214 ? 0.043 2.467 -16.121 1.00 96.44 214 LEU A C 1
ATOM 1763 O O . LEU A 1 214 ? -0.678 2.649 -15.143 1.00 96.44 214 LEU A O 1
ATOM 1767 N N . TYR A 1 215 ? 0.803 1.376 -16.263 1.00 97.31 215 TYR A N 1
ATOM 1768 C CA . TYR A 1 215 ? 0.906 0.341 -15.230 1.00 97.31 215 TYR A CA 1
ATOM 1769 C C . TYR A 1 215 ? 1.346 0.931 -13.880 1.00 97.31 215 TYR A C 1
ATOM 1771 O O . TYR A 1 215 ? 0.679 0.722 -12.867 1.00 97.31 215 TYR A O 1
ATOM 1779 N N . GLN A 1 216 ? 2.430 1.716 -13.865 1.00 96.00 216 GLN A N 1
ATOM 1780 C CA . GLN A 1 216 ? 2.949 2.339 -12.642 1.00 96.00 216 GLN A CA 1
ATOM 1781 C C . GLN A 1 216 ? 1.899 3.233 -11.969 1.00 96.00 216 GLN A C 1
ATOM 1783 O O . GLN A 1 216 ? 1.725 3.156 -10.755 1.00 96.00 216 GLN A O 1
ATOM 1788 N N . ASN A 1 217 ? 1.167 4.031 -12.751 1.00 96.31 217 ASN A N 1
ATOM 1789 C CA . ASN A 1 217 ? 0.117 4.913 -12.244 1.00 96.31 217 ASN A CA 1
ATOM 1790 C C . ASN A 1 217 ? -1.066 4.128 -11.654 1.00 96.31 217 ASN A C 1
ATOM 1792 O O . ASN A 1 217 ? -1.627 4.540 -10.643 1.00 96.31 217 ASN A O 1
ATOM 1796 N N . LEU A 1 218 ? -1.448 2.995 -12.252 1.00 98.25 218 LEU A N 1
ATOM 1797 C CA . LEU A 1 218 ? -2.515 2.144 -11.715 1.00 98.25 218 LEU A CA 1
ATOM 1798 C C . LEU A 1 218 ? -2.113 1.529 -10.369 1.00 98.25 218 LEU A C 1
ATOM 1800 O O . LEU A 1 218 ? -2.898 1.551 -9.421 1.00 98.25 218 LEU A O 1
ATOM 1804 N N . ILE A 1 219 ? -0.877 1.038 -10.244 1.00 98.06 219 ILE A N 1
ATOM 1805 C CA . ILE A 1 219 ? -0.367 0.532 -8.961 1.00 98.06 219 ILE A CA 1
ATOM 1806 C C . ILE A 1 219 ? -0.256 1.659 -7.924 1.00 98.06 219 ILE A C 1
ATOM 1808 O O . ILE A 1 219 ? -0.646 1.474 -6.771 1.00 98.06 219 ILE A O 1
ATOM 1812 N N . GLU A 1 220 ? 0.201 2.846 -8.324 1.00 97.25 220 GLU A N 1
ATOM 1813 C CA . GLU A 1 220 ? 0.239 4.035 -7.465 1.00 97.25 220 GLU A CA 1
ATOM 1814 C C . GLU A 1 220 ? -1.151 4.415 -6.942 1.00 97.25 220 GLU A C 1
ATOM 1816 O O . GLU A 1 220 ? -1.306 4.691 -5.755 1.00 97.25 220 GLU A O 1
ATOM 1821 N N . GLN A 1 221 ? -2.186 4.369 -7.784 1.00 98.19 221 GLN A N 1
ATOM 1822 C CA . GLN A 1 221 ? -3.564 4.609 -7.350 1.00 98.19 221 GLN A CA 1
ATOM 1823 C C . GLN A 1 221 ? -4.023 3.583 -6.306 1.00 98.19 221 GLN A C 1
ATOM 1825 O O . GLN A 1 221 ? -4.653 3.958 -5.316 1.00 98.19 221 GLN A O 1
ATOM 1830 N N . LYS A 1 222 ? -3.678 2.298 -6.474 1.00 98.25 222 LYS A N 1
ATOM 1831 C CA . LYS A 1 222 ? -3.976 1.255 -5.473 1.00 98.25 222 LYS A CA 1
ATOM 1832 C C . LYS A 1 222 ? -3.273 1.534 -4.145 1.00 98.25 222 LYS A C 1
ATOM 1834 O O . LYS A 1 222 ? -3.895 1.419 -3.091 1.00 98.25 222 LYS A O 1
ATOM 1839 N N . ILE A 1 223 ? -2.016 1.967 -4.199 1.00 97.81 223 ILE A N 1
ATOM 1840 C CA . ILE A 1 223 ? -1.225 2.371 -3.030 1.00 97.81 223 ILE A CA 1
ATOM 1841 C C . ILE A 1 223 ? -1.859 3.571 -2.321 1.00 97.81 223 ILE A C 1
ATOM 1843 O O . ILE A 1 223 ? -2.093 3.510 -1.116 1.00 97.81 223 ILE A O 1
ATOM 1847 N N . LEU A 1 224 ? -2.201 4.632 -3.055 1.00 98.12 224 LEU A N 1
ATOM 1848 C CA . LEU A 1 224 ? -2.838 5.828 -2.499 1.00 98.12 224 LEU A CA 1
ATOM 1849 C C . LEU A 1 224 ? -4.197 5.514 -1.863 1.00 98.12 224 LEU A C 1
ATOM 1851 O O . LEU A 1 224 ? -4.511 6.026 -0.790 1.00 98.12 224 LEU A O 1
ATOM 1855 N N . ASN A 1 225 ? -4.985 4.632 -2.479 1.00 97.75 225 ASN A N 1
ATOM 1856 C CA . ASN A 1 225 ? -6.254 4.180 -1.914 1.00 97.75 225 ASN A CA 1
ATOM 1857 C C . ASN A 1 225 ? -6.058 3.431 -0.589 1.00 97.75 225 ASN A C 1
ATOM 1859 O O . ASN A 1 225 ? -6.804 3.668 0.361 1.00 97.75 225 ASN A O 1
ATOM 1863 N N . GLU A 1 226 ? -5.053 2.559 -0.493 1.00 97.06 226 GLU A N 1
ATOM 1864 C CA . GLU A 1 226 ? -4.723 1.868 0.758 1.00 97.06 226 GLU A CA 1
ATOM 1865 C C . GLU A 1 226 ? -4.195 2.823 1.834 1.00 97.06 226 GLU A C 1
ATOM 1867 O O . GLU A 1 226 ? -4.640 2.750 2.980 1.00 97.06 226 GLU A O 1
ATOM 1872 N N . ILE A 1 227 ? -3.330 3.776 1.472 1.00 97.12 227 ILE A N 1
ATOM 1873 C CA . ILE A 1 227 ? -2.875 4.840 2.379 1.00 97.12 227 ILE A CA 1
ATOM 1874 C C . ILE A 1 227 ? -4.076 5.621 2.924 1.00 97.12 227 ILE A C 1
ATOM 1876 O O . ILE A 1 227 ? -4.202 5.781 4.137 1.00 97.12 227 ILE A O 1
ATOM 1880 N N . ASN A 1 228 ? -5.005 6.040 2.061 1.00 96.69 228 ASN A N 1
ATOM 1881 C CA . ASN A 1 228 ? -6.205 6.768 2.474 1.00 96.69 228 ASN A CA 1
ATOM 1882 C C . ASN A 1 228 ? -7.064 5.965 3.461 1.00 96.69 228 ASN A C 1
ATOM 1884 O O . ASN A 1 228 ? -7.552 6.530 4.440 1.00 96.69 228 ASN A O 1
ATOM 1888 N N . LYS A 1 229 ? -7.218 4.647 3.271 1.00 94.69 229 LYS A N 1
ATOM 1889 C CA . LYS A 1 229 ? -7.931 3.784 4.234 1.00 94.69 229 LYS A CA 1
ATOM 1890 C C . LYS A 1 229 ? -7.253 3.761 5.604 1.00 94.69 229 LYS A C 1
ATOM 1892 O O . LYS A 1 229 ? -7.939 3.781 6.624 1.00 94.69 229 LYS A O 1
ATOM 1897 N N . ILE A 1 230 ? -5.920 3.733 5.648 1.00 92.62 230 ILE A N 1
ATOM 1898 C CA . ILE A 1 230 ? -5.180 3.756 6.917 1.00 92.62 230 ILE A CA 1
ATOM 1899 C C . ILE A 1 230 ? -5.304 5.131 7.584 1.00 92.62 230 ILE A C 1
ATOM 1901 O O . ILE A 1 230 ? -5.619 5.202 8.772 1.00 92.62 230 ILE A O 1
ATOM 1905 N N . LEU A 1 231 ? -5.120 6.220 6.830 1.00 92.31 231 LEU A N 1
ATOM 1906 C CA . LEU A 1 231 ? -5.180 7.591 7.351 1.00 92.31 231 LEU A CA 1
ATOM 1907 C C . LEU A 1 231 ? -6.571 7.969 7.870 1.00 92.31 231 LEU A C 1
ATOM 1909 O O . LEU A 1 231 ? -6.681 8.614 8.908 1.00 92.31 231 LEU A O 1
ATOM 1913 N N . THR A 1 232 ? -7.630 7.524 7.192 1.00 90.06 232 THR A N 1
ATOM 1914 C CA . THR A 1 232 ? -9.023 7.723 7.634 1.00 90.06 232 THR A CA 1
ATOM 1915 C C . THR A 1 232 ? -9.419 6.825 8.807 1.00 90.06 232 THR A C 1
ATOM 1917 O O . THR A 1 232 ? -10.546 6.907 9.287 1.00 90.06 232 THR A O 1
ATOM 1920 N N . GLY A 1 233 ? -8.520 5.952 9.277 1.00 87.50 233 GLY A N 1
ATOM 1921 C CA . GLY A 1 233 ? -8.805 5.027 10.368 1.00 87.50 233 GLY A CA 1
ATOM 1922 C C . GLY A 1 233 ? -9.862 3.986 10.003 1.00 87.50 233 GLY A C 1
ATOM 1923 O O . GLY A 1 233 ? -10.521 3.464 10.899 1.00 87.50 233 GLY A O 1
ATOM 1924 N N . HIS A 1 234 ? -10.044 3.668 8.716 1.00 88.56 234 HIS A N 1
ATOM 1925 C CA . HIS A 1 234 ? -11.050 2.704 8.258 1.00 88.56 234 HIS A CA 1
ATOM 1926 C C . HIS A 1 234 ? -10.868 1.336 8.933 1.00 88.56 234 HIS A C 1
ATOM 1928 O O . HIS A 1 234 ? -11.819 0.758 9.459 1.00 88.56 234 HIS A O 1
ATOM 1934 N N . TYR A 1 235 ? -9.623 0.852 8.987 1.00 83.50 235 TYR A N 1
ATOM 1935 C CA . TYR A 1 235 ? -9.278 -0.406 9.650 1.00 83.50 235 TYR A CA 1
ATOM 1936 C C . TYR A 1 235 ? -9.547 -0.350 11.159 1.00 83.50 235 TYR A C 1
ATOM 1938 O O . TYR A 1 235 ? -10.215 -1.231 11.696 1.00 83.50 235 TYR A O 1
ATOM 1946 N N . THR A 1 236 ? -9.105 0.721 11.823 1.00 82.69 236 THR A N 1
ATOM 1947 C CA . THR A 1 236 ? -9.296 0.929 13.266 1.00 82.69 236 THR A CA 1
ATOM 1948 C C . THR A 1 236 ? -10.776 1.037 13.637 1.00 82.69 236 THR A C 1
ATOM 1950 O O . THR A 1 236 ? -11.197 0.491 14.653 1.00 82.69 236 THR A O 1
ATOM 1953 N N . SER A 1 237 ? -11.582 1.696 12.804 1.00 81.62 237 SER A N 1
ATOM 1954 C CA . SER A 1 237 ? -13.024 1.855 13.016 1.00 81.62 237 SER A CA 1
ATOM 1955 C C . SER A 1 237 ? -13.751 0.516 12.916 1.00 81.62 237 SER A C 1
ATOM 1957 O O . SER A 1 237 ? -14.529 0.176 13.805 1.00 81.62 237 SER A O 1
ATOM 1959 N N . ASN A 1 238 ? -13.450 -0.283 11.886 1.00 84.25 238 ASN A N 1
ATOM 1960 C CA . ASN A 1 238 ? -14.034 -1.618 11.731 1.00 84.25 238 ASN A CA 1
ATOM 1961 C C . ASN A 1 238 ? -13.621 -2.556 12.873 1.00 84.25 238 ASN A C 1
ATOM 1963 O O . ASN A 1 238 ? -14.454 -3.289 13.404 1.00 84.25 238 ASN A O 1
ATOM 1967 N N . GLU A 1 239 ? -12.352 -2.522 13.283 1.00 83.00 239 GLU A N 1
ATOM 1968 C CA . GLU A 1 239 ? -11.861 -3.324 14.405 1.00 83.00 239 GLU A CA 1
ATOM 1969 C C . GLU A 1 239 ? -12.514 -2.907 15.730 1.00 83.00 239 GLU A C 1
ATOM 1971 O O . GLU A 1 239 ? -12.949 -3.764 16.499 1.00 83.00 239 GLU A O 1
ATOM 1976 N N . SER A 1 240 ? -12.645 -1.601 15.976 1.00 78.12 240 SER A N 1
ATOM 1977 C CA . SER A 1 240 ? -13.277 -1.071 17.191 1.00 78.12 240 SER A CA 1
ATOM 1978 C C . SER A 1 240 ? -14.761 -1.429 17.250 1.00 78.12 240 SER A C 1
ATOM 1980 O O . SER A 1 240 ? -15.250 -1.832 18.303 1.00 78.12 240 SER A O 1
ATOM 1982 N N . LEU A 1 241 ? -15.466 -1.363 16.116 1.00 80.12 241 LEU A N 1
ATOM 1983 C CA . LEU A 1 241 ? -16.860 -1.791 16.009 1.00 80.12 241 LEU A CA 1
ATOM 1984 C C . LEU A 1 241 ? -17.006 -3.293 16.279 1.00 80.12 241 LEU A C 1
ATOM 1986 O O . LEU A 1 241 ? -17.868 -3.693 17.057 1.00 80.12 241 LEU A O 1
ATOM 1990 N N . ASN A 1 242 ? -16.138 -4.127 15.702 1.00 84.44 242 ASN A N 1
ATOM 1991 C CA . ASN A 1 242 ? -16.160 -5.571 15.939 1.00 84.44 242 ASN A CA 1
ATOM 1992 C C . ASN A 1 242 ? -15.887 -5.919 17.409 1.00 84.44 242 ASN A C 1
ATOM 1994 O O . ASN A 1 242 ? -16.616 -6.724 17.987 1.00 84.44 242 ASN A O 1
ATOM 1998 N N . LYS A 1 243 ? -14.905 -5.263 18.038 1.00 82.06 243 LYS A N 1
ATOM 1999 C CA . LYS A 1 243 ? -14.611 -5.414 19.473 1.00 82.06 243 LYS A CA 1
ATOM 2000 C C . LYS A 1 243 ? -15.772 -4.949 20.351 1.00 82.06 243 LYS A C 1
ATOM 2002 O O . LYS A 1 243 ? -16.104 -5.614 21.327 1.00 82.06 243 LYS A O 1
ATOM 2007 N N . ALA A 1 244 ? -16.430 -3.846 19.997 1.00 78.12 244 ALA A N 1
ATOM 2008 C CA . ALA A 1 244 ? -17.615 -3.375 20.710 1.00 78.12 244 ALA A CA 1
ATOM 2009 C C . ALA A 1 244 ? -18.776 -4.383 20.617 1.00 78.12 244 ALA A C 1
ATOM 2011 O O . ALA A 1 244 ? -19.441 -4.653 21.618 1.00 78.12 244 ALA A O 1
ATOM 2012 N N . LEU A 1 245 ? -18.993 -4.985 19.441 1.00 83.12 245 LEU A N 1
ATOM 2013 C CA . LEU A 1 245 ? -19.982 -6.051 19.255 1.00 83.12 245 LEU A CA 1
ATOM 2014 C C . LEU A 1 245 ? -19.632 -7.312 20.057 1.00 83.12 245 LEU A C 1
ATOM 2016 O O . LEU A 1 245 ? -20.528 -7.957 20.597 1.00 83.12 245 LEU A O 1
ATOM 2020 N N . GLU A 1 246 ? -18.352 -7.671 20.146 1.00 85.88 246 GLU A N 1
ATOM 2021 C CA . GLU A 1 246 ? -17.877 -8.805 20.944 1.00 85.88 246 GLU A CA 1
ATOM 2022 C C . GLU A 1 246 ? -18.079 -8.573 22.447 1.00 85.88 246 GLU A C 1
ATOM 2024 O O . GLU A 1 246 ? -18.666 -9.417 23.122 1.00 85.88 246 GLU A O 1
ATOM 2029 N N . LEU A 1 247 ? -17.702 -7.396 22.957 1.00 82.06 247 LEU A N 1
ATOM 2030 C CA . LEU A 1 247 ? -17.938 -7.004 24.350 1.00 82.06 247 LEU A CA 1
ATOM 2031 C C . LEU A 1 247 ? -19.429 -7.024 24.699 1.00 82.06 247 LEU A C 1
ATOM 2033 O O . LEU A 1 247 ? -19.814 -7.546 25.741 1.00 82.06 247 LEU A O 1
ATOM 2037 N N . ASN A 1 248 ? -20.280 -6.508 23.811 1.00 78.81 248 ASN A N 1
ATOM 2038 C CA . ASN A 1 248 ? -21.728 -6.524 24.001 1.00 78.81 248 ASN A CA 1
ATOM 2039 C C . ASN A 1 248 ? -22.277 -7.961 24.102 1.00 78.81 248 ASN A C 1
ATOM 2041 O O . ASN A 1 248 ? -23.111 -8.248 24.960 1.00 78.81 248 ASN A O 1
ATOM 2045 N N . LYS A 1 249 ? -21.772 -8.887 23.276 1.00 84.81 249 LYS A N 1
ATOM 2046 C CA . LYS A 1 249 ? -22.148 -10.308 23.347 1.00 84.81 249 LYS A CA 1
ATOM 2047 C C . LYS A 1 249 ? -21.724 -10.956 24.662 1.00 84.81 249 LYS A C 1
ATOM 2049 O O . LYS A 1 249 ? -22.526 -11.680 25.241 1.00 84.81 249 LYS A O 1
ATOM 2054 N N . LEU A 1 250 ? -20.500 -10.701 25.130 1.00 82.50 250 LEU A N 1
ATOM 2055 C CA . LEU A 1 250 ? -20.009 -11.241 26.403 1.00 82.50 250 LEU A CA 1
ATOM 2056 C C . LEU A 1 250 ? -20.878 -10.761 27.572 1.00 82.50 250 LEU A C 1
ATOM 2058 O O . LEU A 1 250 ? -21.371 -11.571 28.346 1.00 82.50 250 LEU A O 1
ATOM 2062 N N . LEU A 1 251 ? -21.167 -9.459 27.618 1.00 76.81 251 LEU A N 1
ATOM 2063 C CA . LEU A 1 251 ? -21.983 -8.864 28.677 1.00 76.81 251 LEU A CA 1
ATOM 2064 C C . LEU A 1 251 ? -23.434 -9.356 28.685 1.00 76.81 251 LEU A C 1
ATOM 2066 O O . LEU A 1 251 ? -24.030 -9.437 29.752 1.00 76.81 251 LEU A O 1
ATOM 2070 N N . ASN A 1 252 ? -24.010 -9.682 27.526 1.00 73.44 252 ASN A N 1
ATOM 2071 C CA . ASN A 1 252 ? -25.384 -10.185 27.444 1.00 73.44 252 ASN A CA 1
ATOM 2072 C C . ASN A 1 252 ? -25.501 -11.696 27.693 1.00 73.44 252 ASN A C 1
ATOM 2074 O O . ASN A 1 252 ? -26.565 -12.155 28.103 1.00 73.44 252 ASN A O 1
ATOM 2078 N N . ASN A 1 253 ? -24.435 -12.469 27.464 1.00 66.38 253 ASN A N 1
ATOM 2079 C CA . ASN A 1 253 ? -24.428 -13.910 27.726 1.00 66.38 253 ASN A CA 1
ATOM 2080 C C . ASN A 1 253 ? -24.258 -14.249 29.218 1.00 66.38 253 ASN A C 1
ATOM 2082 O O . ASN A 1 253 ? -24.700 -15.315 29.636 1.00 66.38 253 ASN A O 1
ATOM 2086 N N . ASP A 1 254 ? -23.696 -13.341 30.021 1.00 54.19 254 ASP A N 1
ATOM 2087 C CA . ASP A 1 254 ? -23.523 -13.512 31.473 1.00 54.19 254 ASP A CA 1
ATOM 2088 C C . ASP A 1 254 ? -24.772 -13.111 32.302 1.00 54.19 254 ASP A C 1
ATOM 2090 O O . ASP A 1 254 ? -24.737 -13.133 33.532 1.00 54.19 254 ASP A O 1
ATOM 2094 N N . VAL A 1 255 ? -25.892 -12.746 31.656 1.00 49.31 255 VAL A N 1
ATOM 2095 C CA . VAL A 1 255 ? -27.154 -12.321 32.314 1.00 49.31 255 VAL A CA 1
ATOM 2096 C C . VAL A 1 255 ? -28.192 -13.464 32.419 1.00 49.31 255 VAL A C 1
ATOM 2098 O O . VAL A 1 255 ? -29.370 -13.210 32.674 1.00 49.31 255 VAL A O 1
ATOM 2101 N N . ILE A 1 256 ? -27.789 -14.732 32.259 1.00 40.16 256 ILE A N 1
ATOM 2102 C CA . ILE A 1 256 ? -28.671 -15.911 32.436 1.00 40.16 256 ILE A CA 1
ATOM 2103 C C . ILE A 1 256 ? -28.504 -16.530 33.826 1.00 40.16 256 ILE A C 1
ATOM 2105 O O . ILE A 1 256 ? -27.359 -16.872 34.190 1.00 40.16 256 ILE A O 1
#

Organism: NCBI:txid631455

Sequence (256 aa):
MSKTIIISLITSFLGSGLISFFLRTYFTERIKKIYSEKIENLKGQINLTNSIVEKTINSLESANQITQQERVLAIKEYWNNFLILKNLASDITYFDRILLEDEFKSIFTPNWNGNQIIPNTLKKIADSEIFNKYSILEKDTEKLRPFLSENLWVNFLYLKTFNGRIVYIYSIGSVDYETKYWKSDKALRKIAEDSLLKNEFETVMNTKIGSASLYQNLIEQKILNEINKILTGHYTSNESLNKALELNKLLNNDVI

Foldseek 3Di:
DPVVVVVVVVCVVVVVVVVVVVVVVVVVVVVVVVVVVVVVVVVVVVVVLVVVVVVVLVVLVVVVVVLLVLLVVLLVLLVVLVVVLVVLLCVLLVCLQPDFQVVVLVVLDPPPPPPCPLLVVLLVLLPCVSVVSLVVSVVSNVVSVVSADVQLVLLSVLLSVLSVVSSVQSSVCSVVSNRHDQLVDPVSLVSLVVNDDPVLSVVLSPDRGCSNVSSNVVSVVSNVVRSVCSNVCVVVVVVSVVVVVVSVVVVVVVPD

pLDDT: mean 85.91, std 11.62, range [40.16, 98.62]

Radius of gyration: 39.03 Å; chains: 1; bounding box: 104×26×113 Å

Secondary structure (DSSP, 8-state):
-HHHHHHHHHHHHHHHHHHHHHHHHHHHHHHHHHHHHHHHHHHHHHHHHHHHHHHHHHHHHHHHHHHHHHHHHHHHHHHHHHHHHHHHHHHHHTGGGT--HHHHHHTTSTT-SS-THHHHHHHHHHSTHHHHHHHHHHHHHHTTGGGS-HHHHHHHHHHHHHHHHHHHHHHHHHHHT-PPPGGG-HHHHHHHHHHS-HHHHHHHHH-SSSHHHHHHHHHHHHHHHHHHHHHTTHHHHHHHHHHHHHHHHHHHHTT-